Protein AF-A0AAD0EBR6-F1 (afdb_monomer)

Solvent-accessible surface area (backbone atoms only — not comparable to full-atom values): 11852 Å² total; per-residue (Å²): 92,69,69,54,49,51,49,46,52,53,48,54,48,46,62,70,66,47,55,40,95,78,69,72,45,86,71,55,72,69,57,45,57,53,21,66,68,45,72,71,42,36,51,53,44,44,54,76,68,37,47,89,46,43,70,93,58,66,64,66,58,54,53,48,52,50,51,52,48,49,47,59,71,70,63,66,80,80,65,76,82,57,66,68,61,42,52,54,51,46,51,52,46,45,51,51,45,22,38,75,70,74,46,79,76,80,79,74,92,39,72,54,56,52,50,49,50,52,46,52,55,45,48,56,51,30,55,49,25,61,65,54,27,86,87,55,92,58,96,61,61,69,68,60,49,50,53,48,38,38,76,72,64,77,36,51,74,68,56,51,51,48,47,51,52,47,51,52,52,49,52,35,48,77,70,64,76,47,61,63,81,82,61,67,40,73,67,52,51,47,49,42,52,55,44,32,54,52,27,48,62,66,35,53,134

Foldseek 3Di:
DVVLLVLLLVLLLCLLPDDCVQQVFDDDPVLSCQLNVDDVSSLVSCCVGQVVLCVVPDCVLSVVLVVVVCCVPPVPPPDDDDPVSVVVSNVSSQSVNCSRRVDGDDPDPDPLVVLVVLLVVLVVLLVVLLQLQPPCPDDDDPLVSLVVCVVVVLDDPVLSVLVVVSVVLVVCVVVVVDDSVVRSDPVSSVSSVVNSVSSNVSSDD

pLDDT: mean 84.86, std 10.54, range [47.88, 97.06]

Mean predicted aligned error: 11.12 Å

Nearest PDB structures (foldseek):
  6ps7-assembly1_A  TM=1.685E-01  e=1.273E+00  Homo sapiens
  8pr0-assembly1_B  TM=2.039E-01  e=6.592E+00  Homo sapiens
  6r1j-assembly1_J-2  TM=1.476E-01  e=5.702E+00  Aeromonas hydrophila J-1
  6h2e-assembly1_Q-2  TM=1.489E-01  e=6.592E+00  Aeromonas hydrophila subsp. hydrophila AL09-71

Structure (mmCIF, N/CA/C/O backbone):
data_AF-A0AAD0EBR6-F1
#
_entry.id   AF-A0AAD0EBR6-F1
#
loop_
_atom_site.group_PDB
_atom_site.id
_atom_site.type_symbol
_atom_site.label_atom_id
_atom_site.label_alt_id
_atom_site.label_comp_id
_atom_site.label_asym_id
_atom_site.label_entity_id
_atom_site.label_seq_id
_atom_site.pdbx_PDB_ins_code
_atom_site.Cartn_x
_atom_site.Cartn_y
_atom_site.Cartn_z
_atom_site.occupancy
_atom_site.B_iso_or_equiv
_atom_site.auth_seq_id
_atom_site.auth_comp_id
_atom_site.auth_asym_id
_atom_site.auth_atom_id
_atom_site.pdbx_PDB_model_num
ATOM 1 N N . MET A 1 1 ? -4.902 4.526 -1.066 1.00 84.25 1 MET A N 1
ATOM 2 C CA . MET A 1 1 ? -4.033 5.590 -1.618 1.00 84.25 1 MET A CA 1
ATOM 3 C C . MET A 1 1 ? -2.582 5.410 -1.226 1.00 84.25 1 MET A C 1
ATOM 5 O O . MET A 1 1 ? -1.836 5.060 -2.119 1.00 84.25 1 MET A O 1
ATOM 9 N N . ILE A 1 2 ? -2.181 5.569 0.048 1.00 86.25 2 ILE A N 1
ATOM 10 C CA . ILE A 1 2 ? -0.758 5.424 0.447 1.00 86.25 2 ILE A CA 1
ATOM 11 C C . ILE A 1 2 ? -0.157 4.104 -0.019 1.00 86.25 2 ILE A C 1
ATOM 13 O O . ILE A 1 2 ? 0.893 4.112 -0.637 1.00 86.25 2 ILE A O 1
ATOM 17 N N . SER A 1 3 ? -0.822 2.979 0.250 1.00 87.94 3 SER A N 1
ATOM 18 C CA . SER A 1 3 ? -0.263 1.674 -0.110 1.00 87.94 3 SER A CA 1
ATOM 19 C C . SER A 1 3 ? -0.042 1.536 -1.616 1.00 87.94 3 SER A C 1
ATOM 21 O O . SER A 1 3 ? 0.998 1.043 -2.019 1.00 87.94 3 SER A O 1
ATOM 23 N N . ILE A 1 4 ? -0.977 2.036 -2.433 1.00 91.88 4 ILE A N 1
ATOM 24 C CA . ILE A 1 4 ? -0.858 2.025 -3.899 1.00 91.88 4 ILE A CA 1
ATOM 25 C C . ILE A 1 4 ? 0.316 2.907 -4.335 1.00 91.88 4 ILE A C 1
ATOM 27 O O . ILE A 1 4 ? 1.141 2.476 -5.129 1.00 91.88 4 ILE A O 1
ATOM 31 N N . ASP A 1 5 ? 0.420 4.112 -3.773 1.00 94.38 5 ASP A N 1
ATOM 32 C CA . ASP A 1 5 ? 1.491 5.058 -4.088 1.00 94.38 5 ASP A CA 1
ATOM 33 C C . ASP A 1 5 ? 2.879 4.504 -3.751 1.00 94.38 5 ASP A C 1
ATOM 35 O O . ASP A 1 5 ? 3.785 4.531 -4.578 1.00 94.38 5 ASP A O 1
ATOM 39 N N . ASN A 1 6 ? 3.015 3.912 -2.563 1.00 93.19 6 ASN A N 1
ATOM 40 C CA . ASN A 1 6 ? 4.244 3.252 -2.137 1.00 93.19 6 ASN A CA 1
ATOM 41 C C . ASN A 1 6 ? 4.585 2.068 -3.050 1.00 93.19 6 ASN A C 1
ATOM 43 O O . ASN A 1 6 ? 5.753 1.857 -3.366 1.00 93.19 6 ASN A O 1
ATOM 47 N N . SER A 1 7 ? 3.584 1.291 -3.481 1.00 93.62 7 SER A N 1
ATOM 48 C CA . SER A 1 7 ? 3.793 0.204 -4.439 1.00 93.62 7 SER A CA 1
ATOM 49 C C . SER A 1 7 ? 4.283 0.724 -5.788 1.00 93.62 7 SER A C 1
ATOM 51 O O . SER A 1 7 ? 5.196 0.127 -6.350 1.00 93.62 7 SER A O 1
ATOM 53 N N . VAL A 1 8 ? 3.728 1.832 -6.289 1.00 96.00 8 VAL A N 1
ATOM 54 C CA . VAL A 1 8 ? 4.164 2.484 -7.535 1.00 96.00 8 VAL A CA 1
ATOM 55 C C . VAL A 1 8 ? 5.608 2.972 -7.425 1.00 96.00 8 VAL A C 1
ATOM 57 O O . VAL A 1 8 ? 6.427 2.648 -8.285 1.00 96.00 8 VAL A O 1
ATOM 60 N N . GLU A 1 9 ? 5.950 3.677 -6.345 1.00 96.50 9 GLU A N 1
ATOM 61 C CA . GLU A 1 9 ? 7.316 4.149 -6.097 1.00 96.50 9 GLU A CA 1
ATOM 62 C C . GLU A 1 9 ? 8.308 2.979 -6.024 1.00 96.50 9 GLU A C 1
ATOM 64 O O . GLU A 1 9 ? 9.302 2.951 -6.753 1.00 96.50 9 GLU A O 1
ATOM 69 N N . LEU A 1 10 ? 8.006 1.963 -5.211 1.00 96.19 10 LEU A N 1
ATOM 70 C CA . LEU A 1 10 ? 8.874 0.800 -5.028 1.00 96.19 10 LEU A CA 1
ATOM 71 C C . LEU A 1 10 ? 9.064 0.007 -6.325 1.00 96.19 10 LEU A C 1
ATOM 73 O O . LEU A 1 10 ? 10.160 -0.475 -6.608 1.00 96.19 10 LEU A O 1
ATOM 77 N N . MET A 1 11 ? 8.013 -0.128 -7.125 1.00 95.56 11 MET A N 1
ATOM 78 C CA . MET A 1 11 ? 8.054 -0.788 -8.425 1.00 95.56 11 MET A CA 1
ATOM 79 C C . MET A 1 11 ? 8.987 -0.070 -9.399 1.00 95.56 11 MET A C 1
ATOM 81 O O . MET A 1 11 ? 9.853 -0.714 -9.996 1.00 95.56 11 MET A O 1
ATOM 85 N N . MET A 1 12 ? 8.849 1.251 -9.533 1.00 96.56 12 MET A N 1
ATOM 86 C CA . MET A 1 12 ? 9.711 2.045 -10.410 1.00 96.56 12 MET A CA 1
ATOM 87 C C . MET A 1 12 ? 11.167 1.987 -9.938 1.00 96.56 12 MET A C 1
ATOM 89 O O . MET A 1 12 ? 12.073 1.735 -10.733 1.00 96.56 12 MET A O 1
ATOM 93 N N . GLN A 1 13 ? 11.396 2.112 -8.626 1.00 96.50 13 GLN A N 1
ATOM 94 C CA . GLN A 1 13 ? 12.727 1.959 -8.037 1.00 96.50 13 GLN A CA 1
ATOM 95 C C . GLN A 1 13 ? 13.306 0.571 -8.311 1.00 96.50 13 GLN A C 1
ATOM 97 O O . GLN A 1 13 ? 14.488 0.450 -8.630 1.00 96.50 13 GLN A O 1
ATOM 102 N N . THR A 1 14 ? 12.497 -0.480 -8.183 1.00 95.50 14 THR A N 1
ATOM 103 C CA . THR A 1 14 ? 12.928 -1.860 -8.429 1.00 95.50 14 THR A CA 1
ATOM 104 C C . THR A 1 14 ? 13.344 -2.025 -9.882 1.00 95.50 14 THR A C 1
ATOM 106 O O . THR A 1 14 ? 14.443 -2.512 -10.141 1.00 95.50 14 THR A O 1
ATOM 109 N N . TYR A 1 15 ? 12.524 -1.561 -10.828 1.00 95.62 15 TYR A N 1
ATOM 110 C CA . TYR A 1 15 ? 12.825 -1.650 -12.254 1.00 95.62 15 TYR A CA 1
ATOM 111 C C . TYR A 1 15 ? 14.166 -0.989 -12.607 1.00 95.62 15 TYR A C 1
ATOM 113 O O . TYR A 1 15 ? 15.012 -1.622 -13.240 1.00 95.62 15 TYR A O 1
ATOM 121 N N . LEU A 1 16 ? 14.413 0.238 -12.134 1.00 95.25 16 LEU A N 1
ATOM 122 C CA . LEU A 1 16 ? 15.679 0.940 -12.385 1.00 95.25 16 LEU A CA 1
ATOM 123 C C . LEU A 1 16 ? 16.882 0.265 -11.714 1.00 95.25 16 LEU A C 1
ATOM 125 O O . LEU A 1 16 ? 18.008 0.390 -12.192 1.00 95.25 16 LEU A O 1
ATOM 129 N N . GLN A 1 17 ? 16.674 -0.447 -10.605 1.00 93.44 17 GLN A N 1
ATOM 130 C CA . GLN A 1 17 ? 17.748 -1.113 -9.865 1.00 93.44 17 GLN A CA 1
ATOM 131 C C . GLN A 1 17 ? 18.094 -2.506 -10.391 1.00 93.44 17 GLN A C 1
ATOM 133 O O . GLN A 1 17 ? 19.200 -2.988 -10.113 1.00 93.44 17 GLN A O 1
ATOM 138 N N . LEU A 1 18 ? 17.200 -3.142 -11.152 1.00 92.81 18 LEU A N 1
ATOM 139 C CA . LEU A 1 18 ? 17.424 -4.482 -11.678 1.00 92.81 18 LEU A CA 1
ATOM 140 C C . LEU A 1 18 ? 18.692 -4.543 -12.555 1.00 92.81 18 LEU A C 1
ATOM 142 O O . LEU A 1 18 ? 19.007 -3.606 -13.292 1.00 92.81 18 LEU A O 1
ATOM 146 N N . PRO A 1 19 ? 19.451 -5.655 -12.505 1.00 90.25 19 PRO A N 1
ATOM 147 C CA . PRO A 1 19 ? 20.640 -5.816 -13.333 1.00 90.25 19 PRO A CA 1
ATOM 148 C C . PRO A 1 19 ? 20.323 -5.735 -14.833 1.00 90.25 19 PRO A C 1
ATOM 150 O O . PRO A 1 19 ? 19.315 -6.282 -15.273 1.00 90.25 19 PRO A O 1
ATOM 153 N N . LYS A 1 20 ? 21.259 -5.209 -15.641 1.00 90.25 20 LYS A N 1
ATOM 154 C CA . LYS A 1 20 ? 21.147 -5.125 -17.115 1.00 90.25 20 LYS A CA 1
ATOM 155 C C . LYS A 1 20 ? 20.713 -6.435 -17.782 1.00 90.25 20 LYS A C 1
ATOM 157 O O . LYS A 1 20 ? 19.991 -6.417 -18.766 1.00 90.25 20 LYS A O 1
ATOM 162 N N . ARG A 1 21 ? 21.138 -7.586 -17.251 1.00 90.12 21 ARG A N 1
ATOM 163 C CA . ARG A 1 21 ? 20.739 -8.910 -17.767 1.00 90.12 21 ARG A CA 1
ATOM 164 C C . ARG A 1 21 ? 19.232 -9.200 -17.663 1.00 90.12 21 ARG A C 1
ATOM 166 O O . ARG A 1 21 ? 18.775 -10.126 -18.314 1.00 90.12 21 ARG A O 1
ATOM 173 N N . VAL A 1 22 ? 18.502 -8.467 -16.820 1.00 87.62 22 VAL A N 1
ATOM 174 C CA . VAL A 1 22 ? 17.055 -8.614 -16.609 1.00 87.62 22 VAL A CA 1
ATOM 175 C C . VAL A 1 22 ? 16.286 -7.576 -17.422 1.00 87.62 22 VAL A C 1
ATOM 177 O O . VAL A 1 22 ? 15.361 -7.934 -18.137 1.00 87.62 22 VAL A O 1
ATOM 180 N N . THR A 1 23 ? 16.670 -6.300 -17.334 1.00 85.81 23 THR A N 1
ATOM 181 C CA . THR A 1 23 ? 15.916 -5.191 -17.950 1.00 85.81 23 THR A CA 1
ATOM 182 C C . THR A 1 23 ? 16.452 -4.750 -19.307 1.00 85.81 23 THR A C 1
ATOM 184 O O . THR A 1 23 ? 15.791 -3.992 -20.000 1.00 85.81 23 THR A O 1
ATOM 187 N N . GLY A 1 24 ? 17.662 -5.164 -19.689 1.00 83.56 24 GLY A N 1
ATOM 188 C CA . GLY A 1 24 ? 18.373 -4.655 -20.868 1.00 83.56 24 GLY A CA 1
ATOM 189 C C . GLY A 1 24 ? 19.003 -3.270 -20.668 1.00 83.56 24 GLY A C 1
ATOM 190 O O . GLY A 1 24 ? 19.911 -2.890 -21.411 1.00 83.56 24 GLY A O 1
ATOM 191 N N . VAL A 1 25 ? 18.603 -2.548 -19.619 1.00 85.88 25 VAL A N 1
ATOM 192 C CA . VAL A 1 25 ? 19.009 -1.168 -19.350 1.00 85.88 25 VAL A CA 1
ATOM 193 C C . VAL A 1 25 ? 20.368 -1.115 -18.648 1.00 85.88 25 VAL A C 1
ATOM 195 O O . VAL A 1 25 ? 20.641 -1.850 -17.698 1.00 85.88 25 VAL A O 1
ATOM 198 N N . SER A 1 26 ? 21.238 -0.215 -19.106 1.00 88.31 26 SER A N 1
ATOM 199 C CA . SER A 1 26 ? 22.523 0.075 -18.469 1.00 88.31 26 SER A CA 1
ATOM 200 C C . SER A 1 26 ? 22.470 1.428 -17.766 1.00 88.31 26 SER A C 1
ATOM 202 O O . SER A 1 26 ? 22.614 2.451 -18.423 1.00 88.31 26 SER A O 1
ATOM 204 N N . ILE A 1 27 ? 22.303 1.423 -16.442 1.00 91.56 27 ILE A N 1
ATOM 205 C CA . ILE A 1 27 ? 22.310 2.636 -15.611 1.00 91.56 27 ILE A CA 1
ATOM 206 C C . ILE A 1 27 ? 23.515 2.583 -14.671 1.00 91.56 27 ILE A C 1
ATOM 208 O O . ILE A 1 27 ? 23.736 1.574 -13.981 1.00 91.56 27 ILE A O 1
ATOM 212 N N . SER A 1 28 ? 24.311 3.653 -14.619 1.00 92.00 28 SER A N 1
ATOM 213 C CA . SER A 1 28 ? 25.398 3.734 -13.644 1.00 92.00 28 SER A CA 1
ATOM 214 C C . SER A 1 28 ? 24.854 3.738 -12.210 1.00 92.00 28 SER A C 1
ATOM 216 O O . SER A 1 28 ? 23.660 3.907 -11.948 1.00 92.00 28 SER A O 1
ATOM 218 N N . ARG A 1 29 ? 25.729 3.499 -11.231 1.00 90.00 29 ARG A N 1
ATOM 219 C CA . ARG A 1 29 ? 25.333 3.581 -9.820 1.00 90.00 29 ARG A CA 1
ATOM 220 C C . ARG A 1 29 ? 24.880 5.000 -9.454 1.00 90.00 29 ARG A C 1
ATOM 222 O O . ARG A 1 29 ? 23.837 5.152 -8.833 1.00 90.00 29 ARG A O 1
ATOM 229 N N . THR A 1 30 ? 25.632 6.007 -9.890 1.00 93.31 30 THR A N 1
ATOM 230 C CA . THR A 1 30 ? 25.345 7.419 -9.612 1.00 93.31 30 THR A CA 1
ATOM 231 C C . THR A 1 30 ? 24.028 7.871 -10.239 1.00 93.31 30 THR A C 1
ATOM 233 O O . THR A 1 30 ? 23.239 8.540 -9.581 1.00 93.31 30 THR A O 1
ATOM 236 N N . GLU A 1 31 ? 23.753 7.482 -11.487 1.00 94.06 31 GLU A N 1
ATOM 237 C CA . GLU A 1 31 ? 22.471 7.786 -12.139 1.00 94.06 31 GLU A CA 1
ATOM 238 C C . GLU A 1 31 ? 21.298 7.139 -11.398 1.00 94.06 31 GLU A C 1
ATOM 240 O O . GLU A 1 31 ? 20.320 7.821 -11.112 1.00 94.06 31 GLU A O 1
ATOM 245 N N . ARG A 1 32 ? 21.419 5.869 -10.982 1.00 93.19 32 ARG A N 1
ATOM 246 C CA . ARG A 1 32 ? 20.390 5.210 -10.155 1.00 93.19 32 ARG A CA 1
ATOM 247 C C . ARG A 1 32 ? 20.118 5.953 -8.855 1.00 93.19 32 ARG A C 1
ATOM 249 O O . ARG A 1 32 ? 18.962 6.174 -8.516 1.00 93.19 32 ARG A O 1
ATOM 256 N N . GLU A 1 33 ? 21.165 6.335 -8.130 1.00 93.88 33 GLU A N 1
ATOM 257 C CA . GLU A 1 33 ? 21.026 7.087 -6.877 1.00 93.88 33 GLU A CA 1
ATOM 258 C C . GLU A 1 33 ? 20.371 8.462 -7.106 1.00 93.88 33 GLU A C 1
ATOM 260 O O . GLU A 1 33 ? 19.628 8.939 -6.249 1.00 93.88 33 GLU A O 1
ATOM 265 N N . ASN A 1 34 ? 20.600 9.087 -8.266 1.00 95.50 34 ASN A N 1
ATOM 266 C CA . ASN A 1 34 ? 19.951 10.343 -8.636 1.00 95.50 34 ASN A CA 1
ATOM 267 C C . ASN A 1 34 ? 18.466 10.155 -8.974 1.00 95.50 34 ASN A C 1
ATOM 269 O O . ASN A 1 34 ? 17.644 10.887 -8.423 1.00 95.50 34 ASN A O 1
ATOM 273 N N . TYR A 1 35 ? 18.111 9.175 -9.812 1.00 96.88 35 TYR A N 1
ATOM 274 C CA . TYR A 1 35 ? 16.709 8.907 -10.156 1.00 96.88 35 TYR A CA 1
ATOM 275 C C . TYR A 1 35 ? 15.897 8.487 -8.927 1.00 96.88 35 TYR A C 1
ATOM 277 O O . TYR A 1 35 ? 14.814 9.005 -8.691 1.00 96.88 35 TYR A O 1
ATOM 285 N N . CYS A 1 36 ? 16.442 7.622 -8.069 1.00 94.38 36 CYS A N 1
ATOM 286 C CA . CYS A 1 36 ? 15.733 7.135 -6.883 1.00 94.38 36 CYS A CA 1
ATOM 287 C C . CYS A 1 36 ? 15.681 8.140 -5.715 1.00 94.38 36 CYS A C 1
ATOM 289 O O . CYS A 1 36 ? 15.209 7.784 -4.637 1.00 94.38 36 CYS A O 1
ATOM 291 N N . ARG A 1 37 ? 16.172 9.379 -5.874 1.00 94.81 37 ARG A N 1
ATOM 292 C CA . ARG A 1 37 ? 16.235 10.362 -4.777 1.00 94.81 37 ARG A CA 1
ATOM 293 C C . ARG A 1 37 ? 14.863 10.893 -4.365 1.00 94.81 37 ARG A C 1
ATOM 295 O O . ARG A 1 37 ? 14.659 11.207 -3.196 1.00 94.81 37 ARG A O 1
ATOM 302 N N . ASN A 1 38 ? 13.971 11.099 -5.326 1.00 94.62 38 ASN A N 1
ATOM 303 C CA . ASN A 1 38 ? 12.637 11.651 -5.105 1.00 94.62 38 ASN A CA 1
ATOM 304 C C . ASN A 1 38 ? 11.699 11.226 -6.240 1.00 94.62 38 ASN A C 1
ATOM 306 O O . ASN A 1 38 ? 12.154 10.789 -7.294 1.00 94.62 38 ASN A O 1
ATOM 310 N N . PHE A 1 39 ? 10.394 11.373 -6.017 1.00 94.62 39 PHE A N 1
ATOM 311 C CA . PHE A 1 39 ? 9.378 10.888 -6.946 1.00 94.62 39 PHE A CA 1
ATOM 312 C C . PHE A 1 39 ? 9.449 11.528 -8.349 1.00 94.62 39 PHE A C 1
ATOM 314 O O . PHE A 1 39 ? 9.436 10.772 -9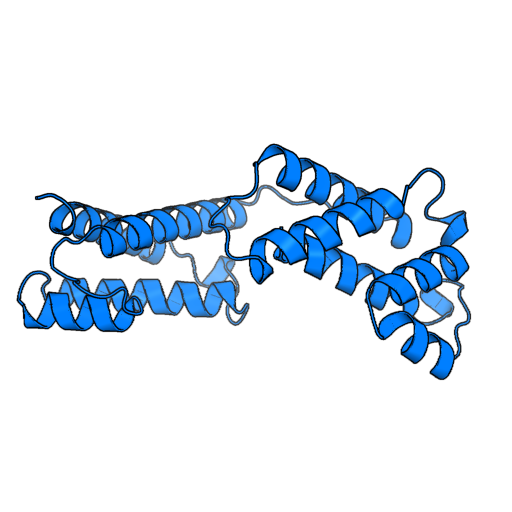.316 1.00 94.62 39 PHE A O 1
ATOM 321 N N . PRO A 1 40 ? 9.604 12.860 -8.513 1.00 95.94 40 PRO A N 1
ATOM 322 C CA . PRO A 1 40 ? 9.836 13.452 -9.835 1.00 95.94 40 PRO A CA 1
ATOM 323 C C . PRO A 1 40 ? 11.033 12.848 -10.581 1.00 95.94 40 PRO A C 1
ATOM 325 O O . PRO A 1 40 ? 10.880 12.363 -11.696 1.00 95.94 40 PRO A O 1
ATOM 328 N N . SER A 1 41 ? 12.202 12.775 -9.936 1.00 96.75 41 SER A N 1
ATOM 329 C CA . SER A 1 41 ? 13.401 12.179 -10.546 1.00 96.75 41 SER A CA 1
ATOM 330 C C . SER A 1 41 ? 13.223 10.692 -10.870 1.00 96.75 41 SER A C 1
ATOM 332 O O . SER A 1 41 ? 13.863 10.171 -11.781 1.00 96.75 41 SER A O 1
ATOM 334 N N . LEU A 1 42 ? 12.348 9.995 -10.146 1.00 97.06 42 LEU A N 1
ATOM 335 C CA . LEU A 1 42 ? 12.030 8.600 -10.410 1.00 97.06 42 LEU A CA 1
ATOM 336 C C . LEU A 1 42 ? 11.206 8.442 -11.695 1.00 97.06 42 LEU A C 1
ATOM 338 O O . LEU A 1 42 ? 11.470 7.518 -12.464 1.00 97.06 42 LEU A O 1
ATOM 342 N N . LEU A 1 43 ? 10.263 9.357 -11.950 1.00 96.44 43 LEU A N 1
ATOM 343 C CA . LEU A 1 43 ? 9.522 9.414 -13.213 1.00 96.44 43 LEU A CA 1
ATOM 344 C C . LEU A 1 43 ? 10.467 9.688 -14.385 1.00 96.44 43 LEU A C 1
ATOM 346 O O . LEU A 1 43 ? 10.415 8.947 -15.364 1.00 96.44 43 LEU A O 1
ATOM 350 N N . ASP A 1 44 ? 11.384 10.653 -14.242 1.00 95.81 44 ASP A N 1
ATOM 351 C CA . ASP A 1 44 ? 12.393 10.964 -15.268 1.00 95.81 44 ASP A CA 1
ATOM 352 C C . ASP A 1 44 ? 13.226 9.721 -15.622 1.00 95.81 44 ASP A C 1
ATOM 354 O O . ASP A 1 44 ? 13.479 9.424 -16.790 1.00 95.81 44 ASP A O 1
ATOM 358 N N . GLY A 1 45 ? 13.631 8.951 -14.605 1.00 95.62 45 GLY A N 1
ATOM 359 C CA . GLY A 1 45 ? 14.385 7.715 -14.800 1.00 95.62 45 GLY A CA 1
ATOM 360 C C . GLY A 1 45 ? 13.596 6.659 -15.571 1.00 95.62 45 GLY A C 1
ATOM 361 O O . GLY A 1 45 ? 14.149 6.002 -16.453 1.00 95.62 45 GLY A O 1
ATOM 362 N N . ILE A 1 46 ? 12.307 6.495 -15.267 1.00 95.94 46 ILE A N 1
ATOM 363 C CA . ILE A 1 46 ? 11.425 5.559 -15.976 1.00 95.94 46 ILE A CA 1
ATOM 364 C C . ILE A 1 46 ? 11.181 6.015 -17.413 1.00 95.94 46 ILE A C 1
ATOM 366 O O . ILE A 1 46 ? 11.283 5.198 -18.325 1.00 95.94 46 ILE A O 1
ATOM 370 N N . GLU A 1 47 ? 10.931 7.301 -17.642 1.00 93.75 47 GLU A N 1
ATOM 371 C CA . GLU A 1 47 ? 10.770 7.844 -18.990 1.00 93.75 47 GLU A CA 1
ATOM 372 C C . GLU A 1 47 ? 12.041 7.629 -19.821 1.00 93.75 47 GLU A C 1
ATOM 374 O O . GLU A 1 47 ? 11.980 7.110 -20.933 1.00 93.75 47 GLU A O 1
ATOM 379 N N . GLN A 1 48 ? 13.216 7.907 -19.255 1.00 94.56 48 GLN A N 1
ATOM 380 C CA . GLN A 1 48 ? 14.485 7.769 -19.967 1.00 94.56 48 GLN A CA 1
ATOM 381 C C . GLN A 1 48 ? 14.876 6.312 -20.257 1.00 94.56 48 GLN A C 1
ATOM 383 O O . GLN A 1 48 ? 15.492 6.028 -21.286 1.00 94.56 48 GLN A O 1
ATOM 388 N N . HIS A 1 49 ? 14.565 5.384 -19.352 1.00 94.50 49 HIS A N 1
ATOM 389 C CA . HIS A 1 49 ? 15.084 4.015 -19.405 1.00 94.50 49 HIS A CA 1
ATOM 390 C C . HIS A 1 49 ? 14.036 2.937 -19.695 1.00 94.50 49 HIS A C 1
ATOM 392 O O . HIS A 1 49 ? 14.394 1.772 -19.869 1.00 94.50 49 HIS A O 1
ATOM 398 N N . ALA A 1 50 ? 12.758 3.299 -19.742 1.00 92.62 50 ALA A N 1
ATOM 399 C CA . ALA A 1 50 ? 11.654 2.383 -19.997 1.00 92.62 50 ALA A CA 1
ATOM 400 C C . ALA A 1 50 ? 10.612 2.949 -20.977 1.00 92.62 50 ALA A C 1
ATOM 402 O O . ALA A 1 50 ? 9.530 2.374 -21.066 1.00 92.62 50 ALA A O 1
ATOM 403 N N . ALA A 1 51 ? 10.919 4.016 -21.736 1.00 89.25 51 ALA A N 1
ATOM 404 C CA . ALA A 1 51 ? 10.012 4.630 -22.721 1.00 89.25 51 ALA A CA 1
ATOM 405 C C . ALA A 1 51 ? 9.284 3.605 -23.611 1.00 89.25 51 ALA A C 1
ATOM 407 O O . ALA A 1 51 ? 8.078 3.688 -23.823 1.00 89.25 51 ALA A O 1
ATOM 408 N N . GLU A 1 52 ? 10.017 2.604 -24.097 1.00 87.94 52 GLU A N 1
ATOM 409 C CA . GLU A 1 52 ? 9.506 1.537 -24.966 1.00 87.94 52 GLU A CA 1
ATOM 410 C C . GLU A 1 52 ? 8.511 0.586 -24.283 1.00 87.94 52 GLU A C 1
ATOM 412 O O . GLU A 1 52 ? 7.711 -0.060 -24.957 1.00 87.94 52 GLU A O 1
ATOM 417 N N . LYS A 1 53 ? 8.533 0.509 -22.950 1.00 88.44 53 LYS A N 1
ATOM 418 C CA . LYS A 1 53 ? 7.619 -0.310 -22.145 1.00 88.44 53 LYS A CA 1
ATOM 419 C C . LYS A 1 53 ? 6.364 0.442 -21.731 1.00 88.44 53 LYS A C 1
ATOM 421 O O . LYS A 1 53 ? 5.318 -0.174 -21.579 1.00 88.44 53 LYS A O 1
ATOM 426 N N . ILE A 1 54 ? 6.461 1.756 -21.563 1.00 87.19 54 ILE A N 1
ATOM 427 C CA . ILE A 1 54 ? 5.367 2.611 -21.082 1.00 87.19 54 ILE A CA 1
ATOM 428 C C . ILE A 1 54 ? 4.613 3.305 -22.228 1.00 87.19 54 ILE A C 1
ATOM 430 O O . ILE A 1 54 ? 3.979 4.338 -22.027 1.00 87.19 54 ILE A O 1
ATOM 434 N N . VAL A 1 55 ? 4.673 2.765 -23.448 1.00 78.50 55 VAL A N 1
ATOM 435 C CA . VAL A 1 55 ? 3.997 3.356 -24.612 1.00 78.50 55 VAL A CA 1
ATOM 436 C C . VAL A 1 55 ? 2.490 3.446 -24.356 1.00 78.50 55 VAL A C 1
ATOM 438 O O . VAL A 1 55 ? 1.828 2.442 -24.104 1.00 78.50 55 VAL A O 1
ATOM 441 N N . GLY A 1 56 ? 1.944 4.662 -24.437 1.00 70.69 56 GLY A N 1
ATOM 442 C CA . GLY A 1 56 ? 0.530 4.933 -24.155 1.00 70.69 56 GLY A CA 1
ATOM 443 C C . GLY A 1 56 ? 0.186 5.048 -22.666 1.00 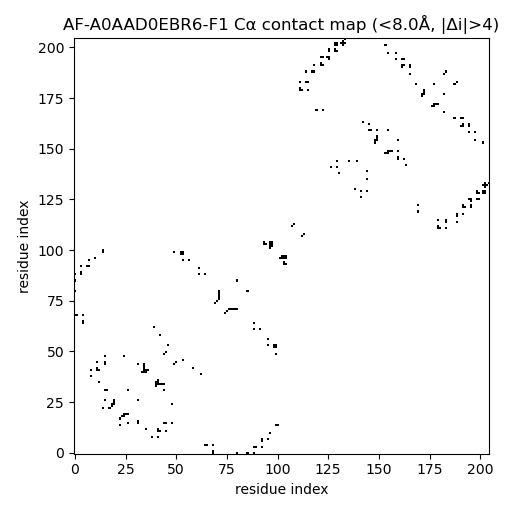70.69 56 GLY A C 1
ATOM 444 O O . GLY A 1 56 ? -0.984 5.231 -22.333 1.00 70.69 56 GLY A O 1
ATOM 445 N N . PHE A 1 57 ? 1.177 4.974 -21.775 1.00 78.88 57 PHE A N 1
ATOM 446 C CA . PHE A 1 57 ? 1.014 5.194 -20.346 1.00 78.88 57 PHE A CA 1
ATOM 447 C C . PHE A 1 57 ? 1.430 6.624 -19.982 1.00 78.88 57 PHE A C 1
ATOM 449 O O . PHE A 1 57 ? 2.570 7.029 -20.196 1.00 78.88 57 PHE A O 1
ATOM 456 N N . ASP A 1 58 ? 0.504 7.396 -19.419 1.00 80.88 58 ASP A N 1
ATOM 457 C CA . ASP A 1 58 ? 0.760 8.781 -19.022 1.00 80.88 58 ASP A CA 1
ATOM 458 C C . ASP A 1 58 ? 1.277 8.849 -17.575 1.00 80.88 58 ASP A C 1
ATOM 460 O O . ASP A 1 58 ? 0.515 8.708 -16.612 1.00 80.88 58 ASP A O 1
ATOM 464 N N . LEU A 1 59 ? 2.585 9.084 -17.421 1.00 88.12 59 LEU A N 1
ATOM 465 C CA . LEU A 1 59 ? 3.229 9.275 -16.117 1.00 88.12 59 LEU A CA 1
ATOM 466 C C . LEU A 1 59 ? 2.724 10.529 -15.379 1.00 88.12 59 LEU A C 1
ATOM 468 O O . LEU A 1 59 ? 2.798 10.584 -14.149 1.00 88.12 59 LEU A O 1
ATOM 472 N N . GLY A 1 60 ? 2.133 11.498 -16.082 1.00 86.88 60 GLY A N 1
ATOM 473 C CA . GLY A 1 60 ? 1.489 12.664 -15.480 1.00 86.88 60 GLY A CA 1
ATOM 474 C C . GLY A 1 60 ? 0.294 12.292 -14.599 1.00 86.88 60 GLY A C 1
ATOM 475 O O . GLY A 1 60 ? 0.076 12.914 -13.556 1.00 86.88 60 GLY A O 1
ATOM 476 N N . HIS A 1 61 ? -0.442 11.226 -14.935 1.00 89.94 61 HIS A N 1
ATOM 477 C CA . HIS A 1 61 ? -1.505 10.716 -14.062 1.00 89.94 61 HIS A CA 1
ATOM 478 C C . HIS A 1 61 ? -0.948 10.145 -12.754 1.00 89.94 61 HIS A C 1
ATOM 480 O O . HIS A 1 61 ? -1.517 10.383 -11.688 1.00 89.94 61 HIS A O 1
ATOM 486 N N . ILE A 1 62 ? 0.180 9.433 -12.815 1.00 92.69 62 ILE A N 1
ATOM 487 C CA . ILE A 1 62 ? 0.867 8.911 -11.628 1.00 92.69 62 ILE A CA 1
ATOM 488 C C . ILE A 1 62 ? 1.344 10.061 -10.736 1.00 92.69 62 ILE A C 1
ATOM 490 O O . ILE A 1 62 ? 1.089 10.059 -9.531 1.00 92.69 62 ILE A O 1
ATOM 494 N N . GLU A 1 63 ? 1.953 11.090 -11.325 1.00 93.69 63 GLU A N 1
ATOM 495 C CA . GLU A 1 63 ? 2.373 12.288 -10.596 1.00 93.69 63 GLU A CA 1
ATOM 496 C C . GLU A 1 63 ? 1.187 13.010 -9.932 1.00 93.69 63 GLU A C 1
ATOM 498 O O . GLU A 1 63 ? 1.275 13.451 -8.781 1.00 93.69 63 GLU A O 1
ATOM 503 N N . TRP A 1 64 ? 0.049 13.109 -10.624 1.00 92.38 64 TRP A N 1
ATOM 504 C CA . TRP A 1 64 ? -1.166 13.698 -10.065 1.00 92.38 64 TRP A CA 1
ATOM 505 C C . TRP A 1 64 ? -1.674 12.919 -8.846 1.00 92.38 64 TRP A C 1
ATOM 507 O O . TRP A 1 64 ? -1.974 13.526 -7.814 1.00 92.38 64 TRP A O 1
ATOM 517 N N . PHE A 1 65 ? -1.723 11.585 -8.918 1.00 92.19 65 PHE A N 1
ATOM 518 C CA . PHE A 1 65 ? -2.140 10.747 -7.790 1.00 92.19 65 PHE A CA 1
ATOM 519 C C . PHE A 1 65 ? -1.167 10.813 -6.608 1.00 92.19 65 PHE A C 1
ATOM 521 O O . PHE A 1 65 ? -1.617 10.847 -5.458 1.00 92.19 65 PHE A O 1
ATOM 528 N N . HIS A 1 66 ? 0.136 10.913 -6.872 1.00 93.19 66 HIS A N 1
ATOM 529 C CA . HIS A 1 66 ? 1.149 11.135 -5.842 1.00 93.19 66 HIS A CA 1
ATOM 530 C C . HIS A 1 66 ? 0.940 12.478 -5.121 1.00 93.19 66 HIS A C 1
ATOM 532 O O . HIS A 1 66 ? 0.918 12.545 -3.888 1.00 93.19 66 HIS A O 1
ATOM 538 N N . ARG A 1 67 ? 0.683 13.559 -5.873 1.00 91.31 67 ARG A N 1
ATOM 539 C CA . ARG A 1 67 ? 0.353 14.880 -5.306 1.00 91.31 67 ARG A CA 1
ATOM 540 C C . ARG A 1 67 ? -0.948 14.861 -4.507 1.00 91.31 67 ARG A C 1
ATOM 542 O O . ARG A 1 67 ? -0.973 15.370 -3.387 1.00 91.31 67 ARG A O 1
ATOM 549 N N . LEU A 1 68 ? -1.997 14.234 -5.039 1.00 89.06 68 LEU A N 1
ATOM 550 C CA . LEU A 1 68 ? -3.275 14.067 -4.344 1.00 89.06 68 LEU A CA 1
ATOM 551 C C . LEU A 1 68 ? -3.088 13.319 -3.020 1.00 89.06 68 LEU A C 1
ATOM 553 O O . LEU A 1 68 ? -3.636 13.729 -1.997 1.00 89.06 68 LEU A O 1
ATOM 557 N N . ARG A 1 69 ? -2.298 12.236 -3.014 1.00 87.75 69 ARG A N 1
ATOM 558 C CA . ARG A 1 69 ? -1.932 11.534 -1.781 1.00 87.75 69 ARG A CA 1
ATOM 559 C C . ARG A 1 69 ? -1.274 12.508 -0.812 1.00 87.75 69 ARG A C 1
ATOM 561 O O . ARG A 1 69 ? -1.728 12.602 0.320 1.00 87.75 69 ARG A O 1
ATOM 568 N N . ASN A 1 70 ? -0.249 13.248 -1.227 1.00 86.38 70 ASN A N 1
ATOM 569 C CA . ASN A 1 70 ? 0.461 14.163 -0.330 1.00 86.38 70 ASN A CA 1
ATOM 570 C C . ASN A 1 70 ? -0.476 15.198 0.308 1.00 86.38 70 ASN A C 1
ATOM 572 O O . ASN A 1 70 ? -0.427 15.378 1.521 1.00 86.38 70 ASN A O 1
ATOM 576 N N . GLN A 1 71 ? -1.396 15.779 -0.460 1.00 84.75 71 GLN A N 1
ATOM 577 C CA . GLN A 1 71 ? -2.402 16.712 0.063 1.00 84.75 71 GLN A CA 1
ATOM 578 C C . GLN A 1 71 ? -3.310 16.067 1.118 1.00 84.75 71 GLN A C 1
ATOM 580 O O . GLN A 1 71 ? -3.499 16.617 2.200 1.00 84.75 71 GLN A O 1
ATOM 585 N N . LEU A 1 72 ? -3.828 14.862 0.854 1.00 81.56 72 LEU A N 1
ATOM 586 C CA . LEU A 1 72 ? -4.731 14.161 1.779 1.00 81.56 72 LEU A CA 1
ATOM 587 C C . LEU A 1 72 ? -4.102 13.877 3.153 1.00 81.56 72 LEU A C 1
ATOM 589 O O . LEU A 1 72 ? -4.829 13.795 4.143 1.00 81.56 72 LEU A O 1
ATOM 593 N N . TYR A 1 73 ? -2.777 13.725 3.225 1.00 70.12 73 TYR A N 1
ATOM 594 C CA . TYR A 1 73 ? -2.072 13.407 4.472 1.00 70.12 73 TYR A CA 1
ATOM 595 C C . TYR A 1 73 ? -1.356 14.599 5.111 1.00 70.12 73 TYR A C 1
ATOM 597 O O . TYR A 1 73 ? -1.208 14.606 6.333 1.00 70.12 73 TYR A O 1
ATOM 605 N N . HIS A 1 74 ? -0.936 15.599 4.333 1.00 72.44 74 HIS A N 1
ATOM 606 C CA . HIS A 1 74 ? -0.223 16.768 4.851 1.00 72.44 74 HIS A CA 1
ATOM 607 C C . HIS A 1 74 ? -1.131 17.969 5.120 1.00 72.44 74 HIS A C 1
ATOM 609 O O . HIS A 1 74 ? -0.873 18.694 6.078 1.00 72.44 74 HIS A O 1
ATOM 615 N N . ASP A 1 75 ? -2.225 18.140 4.373 1.00 62.25 75 ASP A N 1
ATOM 616 C CA . ASP A 1 75 ? -3.082 19.323 4.526 1.00 62.25 75 ASP A CA 1
ATOM 617 C C . ASP A 1 75 ? -4.155 19.154 5.613 1.00 62.25 75 ASP A C 1
ATOM 619 O O . ASP A 1 75 ? -4.859 20.101 5.938 1.00 62.25 75 ASP A O 1
ATOM 623 N N . GLY A 1 76 ? -4.292 17.969 6.223 1.00 52.91 76 GLY A N 1
ATOM 624 C CA . GLY A 1 76 ? -5.045 17.786 7.474 1.00 52.91 76 GLY A CA 1
ATOM 625 C C . GLY A 1 76 ? -6.552 18.094 7.428 1.00 52.91 76 GLY A C 1
ATOM 626 O O . GLY A 1 76 ? -7.210 18.023 8.464 1.00 52.91 76 GLY A O 1
ATOM 627 N N . ASN A 1 77 ? -7.130 18.372 6.255 1.00 53.03 77 ASN A N 1
ATOM 628 C CA . ASN A 1 77 ? -8.519 18.829 6.093 1.00 53.03 77 ASN A CA 1
ATOM 629 C C . ASN A 1 77 ? -9.595 17.785 6.460 1.00 53.03 77 ASN A C 1
ATOM 631 O O . ASN A 1 77 ? -10.786 18.049 6.315 1.00 53.03 77 ASN A O 1
ATOM 635 N N . GLY A 1 78 ? -9.211 16.579 6.892 1.00 54.00 78 GLY A N 1
ATOM 636 C CA . GLY A 1 78 ? -10.152 15.514 7.256 1.00 54.00 78 GLY A CA 1
ATOM 637 C C . GLY A 1 78 ? -10.941 14.933 6.077 1.00 54.00 78 GLY A C 1
ATOM 638 O O . GLY A 1 78 ? -11.894 14.187 6.296 1.00 54.00 78 GLY A O 1
ATOM 639 N N . LEU A 1 79 ? -10.554 15.248 4.836 1.00 61.00 79 LEU A N 1
ATOM 640 C CA . LEU A 1 79 ? -11.177 14.703 3.633 1.00 61.00 79 LEU A CA 1
ATOM 641 C C . LEU A 1 79 ? -10.781 13.233 3.460 1.00 61.00 79 LEU A C 1
ATOM 643 O O . LEU A 1 79 ? -9.606 12.889 3.335 1.00 61.00 79 LEU A O 1
ATOM 647 N N . THR A 1 80 ? -11.775 12.350 3.448 1.00 66.94 80 THR A N 1
ATOM 648 C CA . THR A 1 80 ? -11.597 10.947 3.065 1.00 66.94 80 THR A CA 1
ATOM 649 C C . THR A 1 80 ? -11.427 10.844 1.554 1.00 66.94 80 THR A C 1
ATOM 651 O O . THR A 1 80 ? -12.127 11.528 0.809 1.00 66.94 80 THR A O 1
ATOM 654 N N . VAL A 1 81 ? -10.541 9.964 1.084 1.00 78.00 81 VAL A N 1
ATOM 655 C CA . VAL A 1 81 ? -10.405 9.721 -0.357 1.00 78.00 81 VAL A CA 1
ATOM 656 C C . VAL A 1 81 ? -11.662 9.058 -0.923 1.00 78.00 81 VAL A C 1
ATOM 658 O O . VAL A 1 81 ? -12.197 8.110 -0.349 1.00 78.00 81 VAL A O 1
ATOM 661 N N . GLU A 1 82 ? -12.114 9.538 -2.078 1.00 80.94 82 GLU A N 1
ATOM 662 C CA . GLU A 1 82 ? -13.183 8.897 -2.839 1.00 80.94 82 GLU A CA 1
ATOM 663 C C . GLU A 1 82 ? -12.739 7.523 -3.347 1.00 80.94 82 GLU A C 1
ATOM 665 O O . GLU A 1 82 ? -11.671 7.381 -3.947 1.00 80.94 82 GLU A O 1
ATOM 670 N N . ARG A 1 83 ? -13.595 6.515 -3.170 1.00 81.06 83 ARG A N 1
ATOM 671 C CA . ARG A 1 83 ? -13.347 5.141 -3.627 1.00 81.06 83 ARG A CA 1
ATOM 672 C C . ARG A 1 83 ? -12.932 5.073 -5.101 1.00 81.06 83 ARG A C 1
ATOM 674 O O . ARG A 1 83 ? -11.942 4.420 -5.406 1.00 81.06 83 ARG A O 1
ATOM 681 N N . ALA A 1 84 ? -13.621 5.804 -5.978 1.00 76.88 84 ALA A N 1
ATOM 682 C CA . ALA A 1 84 ? -13.322 5.821 -7.409 1.00 76.88 84 ALA A CA 1
ATOM 683 C C . ALA A 1 84 ? -11.872 6.248 -7.706 1.00 76.88 84 ALA A C 1
ATOM 685 O O . ALA A 1 84 ? -11.217 5.669 -8.564 1.00 76.88 84 ALA A O 1
ATOM 686 N N . LYS A 1 85 ? -11.321 7.208 -6.950 1.00 82.88 85 LYS A N 1
ATOM 687 C CA . LYS A 1 85 ? -9.920 7.639 -7.099 1.00 82.88 85 LYS A CA 1
ATOM 688 C C . LYS A 1 85 ? -8.944 6.537 -6.685 1.00 82.88 85 LYS A C 1
ATOM 690 O O . LYS A 1 85 ? -7.901 6.379 -7.308 1.00 82.88 85 LYS A O 1
ATOM 695 N N . VAL A 1 86 ? -9.289 5.764 -5.654 1.00 87.44 86 VAL A N 1
ATOM 696 C CA . VAL A 1 86 ? -8.492 4.605 -5.221 1.00 87.44 86 VAL A CA 1
ATOM 697 C C . VAL A 1 86 ? -8.492 3.517 -6.291 1.00 87.44 86 VAL A C 1
ATOM 699 O O . VAL A 1 86 ? -7.433 2.982 -6.595 1.00 87.44 86 VAL A O 1
ATOM 702 N N . GLU A 1 87 ? -9.657 3.213 -6.863 1.00 85.56 87 GLU A N 1
ATOM 703 C CA . GLU A 1 87 ? -9.815 2.197 -7.910 1.00 85.56 87 GLU A CA 1
ATOM 704 C C . GLU A 1 87 ? -9.060 2.585 -9.187 1.00 85.56 87 GLU A C 1
ATOM 706 O O . GLU A 1 87 ? -8.288 1.780 -9.700 1.00 85.56 87 GLU A O 1
ATOM 711 N N . VAL A 1 88 ? -9.185 3.838 -9.641 1.00 84.19 88 VAL A N 1
ATOM 712 C CA . VAL A 1 88 ? -8.429 4.340 -10.801 1.00 84.19 88 VAL A CA 1
ATOM 713 C C . VAL A 1 88 ? -6.924 4.268 -10.548 1.00 84.19 88 VAL A C 1
ATOM 715 O O . VAL A 1 88 ? -6.183 3.824 -11.422 1.00 84.19 88 VAL A O 1
ATOM 718 N N . TYR A 1 89 ? -6.450 4.658 -9.359 1.00 93.31 89 TYR A N 1
ATOM 719 C CA . TYR A 1 89 ? -5.016 4.592 -9.087 1.00 93.31 89 TYR A CA 1
ATOM 720 C C . TYR A 1 89 ? -4.501 3.150 -9.007 1.00 93.31 89 TYR A C 1
ATOM 722 O O . TYR A 1 89 ? -3.400 2.863 -9.470 1.00 93.31 89 TYR A O 1
ATOM 730 N N . ALA A 1 90 ? -5.298 2.233 -8.450 1.00 91.50 90 ALA A N 1
ATOM 731 C CA . ALA A 1 90 ? -4.963 0.814 -8.411 1.00 91.50 90 ALA A CA 1
ATOM 732 C C . ALA A 1 90 ? -4.843 0.223 -9.824 1.00 91.50 90 ALA A C 1
ATOM 734 O O . ALA A 1 90 ? -3.871 -0.477 -10.094 1.00 91.50 90 ALA A O 1
ATOM 735 N N . GLU A 1 91 ? -5.770 0.550 -10.729 1.00 89.44 91 GLU A N 1
ATOM 736 C CA . GLU A 1 91 ? -5.703 0.128 -12.135 1.00 89.44 91 GLU A CA 1
ATOM 737 C C . GLU A 1 91 ? -4.435 0.669 -12.810 1.00 89.44 91 GLU A C 1
ATOM 739 O O . GLU A 1 91 ? -3.692 -0.090 -13.427 1.00 89.44 91 GLU A O 1
ATOM 744 N N . LEU A 1 92 ? -4.122 1.960 -12.636 1.00 90.56 92 LEU A N 1
ATOM 745 C CA . LEU A 1 92 ? -2.889 2.543 -13.178 1.00 90.56 92 LEU A CA 1
ATOM 746 C C . LEU A 1 92 ? -1.636 1.839 -12.643 1.00 90.56 92 LEU A C 1
ATOM 748 O O . LEU A 1 92 ? -0.718 1.560 -13.411 1.00 90.56 92 LEU A O 1
ATOM 752 N N . ALA A 1 93 ? -1.602 1.513 -11.350 1.00 93.81 93 ALA A N 1
ATOM 753 C CA . ALA A 1 93 ? -0.494 0.779 -10.750 1.00 93.81 93 ALA A CA 1
ATOM 754 C C . ALA A 1 93 ? -0.354 -0.638 -11.336 1.00 93.81 93 ALA A C 1
ATOM 756 O O . ALA A 1 93 ? 0.760 -1.064 -11.636 1.00 93.81 93 ALA A O 1
ATOM 757 N N . GLN A 1 94 ? -1.461 -1.356 -11.549 1.00 92.06 94 GLN A N 1
ATOM 758 C CA . GLN A 1 94 ? -1.446 -2.684 -12.177 1.00 92.06 94 GLN A CA 1
ATOM 759 C C . GLN A 1 94 ? -0.936 -2.629 -13.620 1.00 92.06 94 GLN A C 1
ATOM 761 O O . GLN A 1 94 ? -0.084 -3.428 -14.003 1.00 92.06 94 GLN A O 1
ATOM 766 N N . ARG A 1 95 ? -1.395 -1.648 -14.403 1.00 90.50 95 ARG A N 1
ATOM 767 C CA . ARG A 1 95 ? -0.943 -1.437 -15.787 1.00 90.50 95 ARG A CA 1
ATOM 768 C C . ARG A 1 95 ? 0.531 -1.064 -15.861 1.00 90.50 95 ARG A C 1
ATOM 770 O O . ARG A 1 95 ? 1.236 -1.567 -16.729 1.00 90.50 95 ARG A O 1
ATOM 777 N N . LEU A 1 96 ? 1.012 -0.232 -14.937 1.00 93.31 96 LEU A N 1
ATOM 778 C CA . LEU A 1 96 ? 2.433 0.100 -14.840 1.00 93.31 96 LEU A CA 1
ATOM 779 C C . LEU A 1 96 ? 3.277 -1.141 -14.516 1.00 93.31 96 LEU A C 1
ATOM 781 O O . LEU A 1 96 ? 4.337 -1.332 -15.109 1.00 93.31 96 LEU A O 1
ATOM 785 N N . PHE A 1 97 ? 2.799 -2.003 -13.616 1.00 94.12 97 PHE A N 1
ATOM 786 C CA . PHE A 1 97 ? 3.466 -3.263 -13.283 1.00 94.12 97 PHE A CA 1
ATOM 787 C C . PHE A 1 97 ? 3.584 -4.180 -14.495 1.00 94.12 97 PHE A C 1
ATOM 789 O O . PHE A 1 97 ? 4.679 -4.643 -14.823 1.00 94.12 97 PHE A O 1
ATOM 796 N N . GLU A 1 98 ? 2.473 -4.386 -15.195 1.00 92.88 98 GLU A N 1
ATOM 797 C CA . GLU A 1 98 ? 2.435 -5.186 -16.413 1.00 92.88 98 GLU A CA 1
ATOM 798 C C . GLU A 1 98 ? 3.357 -4.606 -17.495 1.00 92.88 98 GLU A C 1
ATOM 800 O O . GLU A 1 98 ? 4.137 -5.344 -18.093 1.00 92.88 98 GLU A O 1
ATOM 805 N N . ALA A 1 99 ? 3.355 -3.285 -17.690 1.00 91.88 99 ALA A N 1
ATOM 806 C CA . ALA A 1 99 ? 4.225 -2.605 -18.647 1.00 91.88 99 ALA A CA 1
ATOM 807 C C . ALA A 1 99 ? 5.720 -2.811 -18.334 1.00 91.88 99 ALA A C 1
ATOM 809 O O . ALA A 1 99 ? 6.513 -3.197 -19.199 1.00 91.88 99 ALA A O 1
ATOM 810 N N . LEU A 1 100 ? 6.125 -2.590 -17.081 1.00 93.31 100 LEU A N 1
ATOM 811 C CA . LEU A 1 100 ? 7.529 -2.675 -16.681 1.00 93.31 100 LEU A CA 1
ATOM 812 C C . LEU A 1 100 ? 8.043 -4.121 -16.697 1.00 93.31 100 LEU A C 1
ATOM 814 O O . LEU A 1 100 ? 9.113 -4.395 -17.256 1.00 93.31 100 LEU A O 1
ATOM 818 N N . PHE A 1 101 ? 7.278 -5.059 -16.137 1.00 93.25 101 PHE A N 1
ATOM 819 C CA . PHE A 1 101 ? 7.737 -6.432 -15.900 1.00 93.25 101 PHE A CA 1
ATOM 820 C C . PHE A 1 101 ? 7.225 -7.460 -16.911 1.00 93.25 101 PHE A C 1
ATOM 822 O O . PHE A 1 101 ? 7.751 -8.569 -16.950 1.00 93.25 101 PHE A O 1
ATOM 829 N N . GLY A 1 102 ? 6.253 -7.109 -17.754 1.00 91.12 102 GLY A N 1
ATOM 830 C CA . GLY A 1 102 ? 5.671 -8.014 -18.749 1.00 91.12 102 GLY A CA 1
ATOM 831 C C . GLY A 1 102 ? 4.835 -9.144 -18.145 1.00 91.12 102 GLY A C 1
ATOM 832 O O . GLY A 1 102 ? 4.624 -10.159 -18.803 1.00 91.12 102 GLY A O 1
ATOM 833 N N . VAL A 1 103 ? 4.403 -9.001 -16.889 1.00 89.38 103 VAL A N 1
ATOM 834 C CA . VAL A 1 103 ? 3.601 -9.993 -16.168 1.00 89.38 103 VAL A CA 1
ATOM 835 C C . VAL A 1 103 ? 2.359 -9.303 -15.630 1.00 89.38 103 VAL A C 1
ATOM 837 O O . VAL A 1 103 ? 2.466 -8.306 -14.916 1.00 89.38 103 VAL A O 1
ATOM 840 N N . ALA A 1 104 ? 1.188 -9.840 -15.964 1.00 86.19 104 ALA A N 1
ATOM 841 C CA . ALA A 1 104 ? -0.065 -9.366 -15.402 1.00 86.19 104 ALA A CA 1
ATOM 842 C C . ALA A 1 104 ? -0.091 -9.640 -13.893 1.00 86.19 104 ALA A C 1
ATOM 844 O O . ALA A 1 104 ? 0.239 -10.738 -13.439 1.00 86.19 104 ALA A O 1
ATOM 845 N N . LEU A 1 105 ? -0.488 -8.636 -13.111 1.00 81.19 105 LEU A N 1
ATOM 846 C CA . LEU A 1 105 ? -0.695 -8.818 -11.684 1.00 81.19 105 LEU A CA 1
ATOM 847 C C . LEU A 1 105 ? -2.016 -9.564 -11.477 1.00 81.19 105 LEU A C 1
ATOM 849 O O . LEU A 1 105 ? -3.086 -8.961 -11.426 1.00 81.19 105 LEU A O 1
ATOM 853 N N . GLU A 1 106 ? -1.946 -10.883 -11.345 1.00 75.75 106 GLU A N 1
ATOM 854 C CA . GLU A 1 106 ? -3.074 -11.647 -10.833 1.00 75.75 106 GLU A CA 1
ATOM 855 C C . GLU A 1 106 ? -3.177 -11.366 -9.338 1.00 75.75 106 GLU A C 1
ATOM 857 O O . GLU A 1 106 ? -2.309 -11.747 -8.555 1.00 75.75 106 GLU A O 1
ATOM 862 N N . VAL A 1 107 ? -4.224 -10.650 -8.938 1.00 68.62 107 VAL A N 1
ATOM 863 C CA . VAL A 1 107 ? -4.581 -10.508 -7.530 1.00 68.62 107 VAL A CA 1
ATOM 864 C C . VAL A 1 107 ? -5.595 -11.613 -7.241 1.00 68.62 107 VAL A C 1
ATOM 866 O O . VAL A 1 107 ? -6.782 -11.427 -7.520 1.00 68.62 107 VAL A O 1
ATOM 869 N N . PRO A 1 108 ? -5.164 -12.797 -6.767 1.00 61.28 108 PRO A N 1
ATOM 870 C CA . PRO A 1 108 ? -6.087 -13.893 -6.557 1.00 61.28 108 PRO A CA 1
ATOM 871 C C . PRO A 1 108 ? -7.096 -13.505 -5.475 1.00 61.28 108 PRO A C 1
ATOM 873 O O . PRO A 1 108 ? -6.723 -13.067 -4.384 1.00 61.28 108 PRO A O 1
ATOM 876 N N . ASP A 1 109 ? -8.383 -13.705 -5.764 1.00 62.41 109 ASP A N 1
ATOM 877 C CA . ASP A 1 109 ? -9.463 -13.615 -4.778 1.00 62.41 109 ASP A CA 1
ATOM 878 C C . ASP A 1 109 ? -9.421 -14.839 -3.846 1.00 62.41 109 ASP A C 1
ATOM 880 O O . ASP A 1 109 ? -10.306 -15.701 -3.830 1.00 62.41 109 ASP A O 1
ATOM 884 N N . THR A 1 110 ? -8.316 -14.966 -3.110 1.00 69.69 110 THR A N 1
ATOM 885 C CA . THR A 1 110 ? -8.139 -16.032 -2.131 1.00 69.69 110 THR A CA 1
ATOM 886 C C . THR A 1 110 ? -9.051 -15.784 -0.938 1.00 69.69 110 THR A C 1
ATOM 888 O O . THR A 1 110 ? -9.285 -14.643 -0.523 1.00 69.69 110 THR A O 1
ATOM 891 N N . ASP A 1 111 ? -9.506 -16.867 -0.312 1.00 70.56 111 ASP A N 1
ATOM 892 C CA . ASP A 1 111 ? -10.216 -16.790 0.967 1.00 70.56 111 ASP A CA 1
ATOM 893 C C . ASP A 1 111 ? -9.399 -16.023 2.021 1.00 70.56 111 ASP A C 1
ATOM 895 O O . ASP A 1 111 ? -9.969 -15.326 2.858 1.00 70.56 111 ASP A O 1
ATOM 899 N N . ASN A 1 112 ? -8.065 -16.089 1.957 1.00 70.00 112 ASN A N 1
ATOM 900 C CA . ASN A 1 112 ? -7.169 -15.342 2.840 1.00 70.00 112 ASN A CA 1
ATOM 901 C C . ASN A 1 112 ? -7.277 -13.831 2.622 1.00 70.00 112 ASN A C 1
ATOM 903 O O . ASN A 1 112 ? -7.352 -13.079 3.594 1.00 70.00 112 ASN A O 1
ATOM 907 N N . MET A 1 113 ? -7.337 -13.377 1.368 1.00 70.12 113 MET A N 1
ATOM 908 C CA . MET A 1 113 ? -7.480 -11.956 1.055 1.00 70.12 113 MET A CA 1
ATOM 909 C C . MET A 1 113 ? -8.860 -11.428 1.463 1.00 70.12 113 MET A C 1
ATOM 911 O O . MET A 1 113 ? -8.963 -10.329 2.013 1.00 70.12 113 MET A O 1
ATOM 915 N N . ARG A 1 114 ? -9.909 -12.248 1.312 1.00 76.56 114 ARG A N 1
ATOM 916 C CA . ARG A 1 114 ? -11.252 -11.951 1.838 1.00 76.56 114 ARG A CA 1
ATOM 917 C C . ARG A 1 114 ? -11.277 -11.866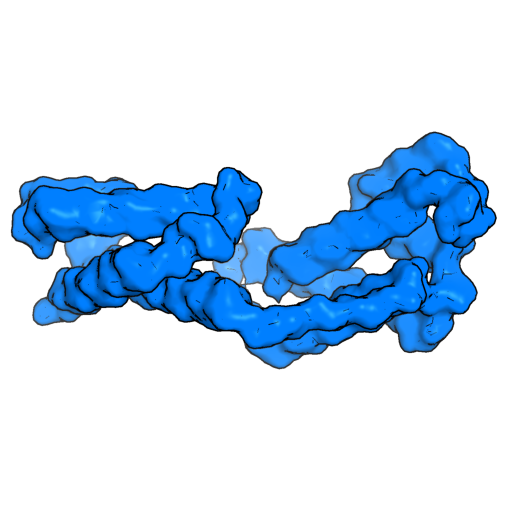 3.361 1.00 76.56 114 ARG A C 1
ATOM 919 O O . ARG A 1 114 ? -11.794 -10.889 3.895 1.00 76.56 114 ARG A O 1
ATOM 926 N N . ARG A 1 115 ? -10.667 -12.825 4.064 1.00 79.00 115 ARG A N 1
ATOM 927 C CA . ARG A 1 115 ? -10.536 -12.820 5.534 1.00 79.00 115 ARG A CA 1
ATOM 928 C C . ARG A 1 115 ? -9.740 -11.625 6.041 1.00 79.00 115 ARG A C 1
ATOM 930 O O . ARG A 1 115 ? -10.106 -11.029 7.050 1.00 79.00 115 ARG A O 1
ATOM 937 N N . TYR A 1 116 ? -8.674 -11.254 5.338 1.00 80.81 116 TYR A N 1
ATOM 938 C CA . TYR A 1 116 ? -7.908 -10.049 5.636 1.00 80.81 116 TYR A CA 1
ATOM 939 C C . TYR A 1 116 ? -8.771 -8.796 5.482 1.00 80.81 116 TYR A C 1
ATOM 941 O O . TYR A 1 116 ? -8.829 -7.977 6.399 1.00 80.81 116 TYR A O 1
ATOM 949 N N . GLY A 1 117 ? -9.501 -8.677 4.370 1.00 79.50 117 GLY A N 1
ATOM 950 C CA . GLY A 1 117 ? -10.451 -7.587 4.151 1.00 79.50 117 GLY A CA 1
ATOM 951 C C . GLY A 1 117 ? -11.520 -7.505 5.244 1.00 79.50 117 GLY A C 1
ATOM 952 O O . GLY A 1 117 ? -11.733 -6.435 5.811 1.00 79.50 117 GLY A O 1
ATOM 953 N N . GLU A 1 118 ? -12.136 -8.637 5.594 1.00 85.00 118 GLU A N 1
ATOM 954 C CA . GLU A 1 118 ? -13.134 -8.738 6.668 1.00 85.00 118 GLU A CA 1
ATOM 955 C C . GLU A 1 118 ? -12.558 -8.297 8.019 1.00 85.00 118 GLU A C 1
ATOM 957 O O . GLU A 1 118 ? -13.190 -7.528 8.748 1.00 85.00 118 GLU A O 1
ATOM 962 N N . PHE A 1 119 ? -11.343 -8.738 8.349 1.00 87.50 119 PHE A N 1
ATOM 963 C CA . PHE A 1 119 ? -10.676 -8.374 9.593 1.00 87.50 119 PHE A CA 1
ATOM 964 C C . PHE A 1 119 ? -10.379 -6.870 9.668 1.00 87.50 119 PHE A C 1
ATOM 966 O O . PHE A 1 119 ? -10.675 -6.236 10.683 1.00 87.50 119 PHE A O 1
ATOM 973 N N . ILE A 1 120 ? -9.839 -6.276 8.598 1.00 85.31 120 ILE A N 1
ATOM 974 C CA . ILE A 1 120 ? -9.522 -4.841 8.555 1.00 85.31 120 ILE A CA 1
ATOM 975 C C . ILE A 1 120 ? -10.792 -3.984 8.614 1.00 85.31 120 ILE A C 1
ATOM 977 O O . ILE A 1 120 ? -10.818 -2.995 9.348 1.00 85.31 120 ILE A O 1
ATOM 981 N N . ASP A 1 121 ? -11.859 -4.367 7.909 1.00 83.88 121 ASP A N 1
ATOM 982 C CA . ASP A 1 121 ? -13.153 -3.676 7.985 1.00 83.88 121 ASP A CA 1
ATOM 983 C C . ASP A 1 121 ? -13.763 -3.765 9.394 1.00 83.88 121 ASP A C 1
ATOM 985 O O . ASP A 1 121 ? -14.217 -2.764 9.957 1.00 83.88 121 ASP A O 1
ATOM 989 N N . THR A 1 122 ? -13.699 -4.945 10.016 1.00 88.56 122 THR A N 1
ATOM 990 C CA . THR A 1 122 ? -14.144 -5.158 11.403 1.00 88.56 122 THR A CA 1
ATOM 991 C C . THR A 1 122 ? -13.357 -4.278 12.375 1.00 88.56 122 THR A C 1
ATOM 993 O O . THR A 1 122 ? -13.950 -3.594 13.211 1.00 88.56 122 THR A O 1
ATOM 996 N N . TRP A 1 123 ? -12.030 -4.216 12.234 1.00 89.00 123 TRP A N 1
ATOM 997 C CA . TRP A 1 123 ? -11.180 -3.350 13.052 1.00 89.00 123 TRP A CA 1
ATOM 998 C C . TRP A 1 123 ? -11.500 -1.863 12.869 1.00 89.00 123 TRP A C 1
ATOM 1000 O O . TRP A 1 123 ? -11.619 -1.132 13.852 1.00 89.00 123 TRP A O 1
ATOM 1010 N N . ALA A 1 124 ? -11.704 -1.405 11.632 1.00 82.38 124 ALA A N 1
ATOM 1011 C CA . ALA A 1 124 ? -12.067 -0.016 11.359 1.00 82.38 124 ALA A CA 1
ATOM 1012 C C . ALA A 1 124 ? -13.400 0.376 12.024 1.00 82.38 124 ALA A C 1
ATOM 1014 O O . ALA A 1 124 ? -13.551 1.497 12.518 1.00 82.38 124 ALA A O 1
ATOM 1015 N N . LYS A 1 125 ? -14.365 -0.551 12.083 1.00 85.94 125 LYS A N 1
ATOM 1016 C CA . LYS A 1 125 ? -15.628 -0.363 12.815 1.00 85.94 125 LYS A CA 1
ATOM 1017 C C . LYS A 1 125 ? -15.405 -0.295 14.329 1.00 85.94 125 LYS A C 1
ATOM 1019 O O . LYS A 1 125 ? -15.966 0.594 14.965 1.00 85.94 125 LYS A O 1
ATOM 1024 N N . ILE A 1 126 ? -14.555 -1.158 14.894 1.00 87.81 126 ILE A N 1
ATOM 1025 C CA . ILE A 1 126 ? -14.166 -1.100 16.315 1.00 87.81 126 ILE A CA 1
ATOM 1026 C C . ILE A 1 126 ? -13.571 0.272 16.655 1.00 87.81 126 ILE A C 1
ATOM 1028 O O . ILE A 1 126 ? -14.011 0.915 17.605 1.00 87.81 126 ILE A O 1
ATOM 1032 N N . GLU A 1 127 ? -12.603 0.750 15.868 1.00 84.12 127 GLU A N 1
ATOM 1033 C CA . GLU A 1 127 ? -11.961 2.053 16.093 1.00 84.12 127 GLU A CA 1
ATOM 1034 C C . GLU A 1 127 ? -12.955 3.216 16.025 1.00 84.12 127 GLU A C 1
ATOM 1036 O O . GLU A 1 127 ? -12.812 4.185 16.773 1.00 84.12 127 GLU A O 1
ATOM 1041 N N . ARG A 1 128 ? -13.964 3.127 15.150 1.00 82.38 128 ARG A N 1
ATOM 1042 C CA . ARG A 1 128 ? -15.045 4.115 15.075 1.00 82.38 128 ARG A CA 1
ATOM 1043 C C . ARG A 1 128 ? -15.861 4.135 16.366 1.00 82.38 128 ARG A C 1
ATOM 1045 O O . ARG A 1 128 ? -15.962 5.183 16.986 1.00 82.38 128 ARG A O 1
ATOM 1052 N N . HIS A 1 129 ? -16.340 2.981 16.825 1.00 86.19 129 HIS A N 1
ATOM 1053 C CA . HIS A 1 129 ? -17.107 2.898 18.071 1.00 86.19 129 HIS A CA 1
ATOM 1054 C C . HIS A 1 129 ? -16.306 3.361 19.292 1.00 86.19 129 HIS A C 1
ATOM 1056 O O . HIS A 1 129 ? -16.826 4.101 20.118 1.00 86.19 129 HIS A O 1
ATOM 1062 N N . LEU A 1 130 ? -15.022 2.998 19.386 1.00 83.75 130 LEU A N 1
ATOM 1063 C CA . LEU A 1 130 ? -14.148 3.462 20.469 1.00 83.75 130 LEU A CA 1
ATOM 1064 C C . LEU A 1 130 ? -13.911 4.977 20.443 1.00 83.75 130 LEU A C 1
ATOM 1066 O O . LEU A 1 130 ? -13.673 5.571 21.492 1.00 83.75 130 LEU A O 1
ATOM 1070 N N . ARG A 1 131 ? -13.951 5.601 19.260 1.00 77.31 131 ARG A N 1
ATOM 1071 C CA . ARG A 1 131 ? -13.844 7.058 19.103 1.00 77.31 131 ARG A CA 1
ATOM 1072 C C . ARG A 1 131 ? -15.108 7.780 19.560 1.00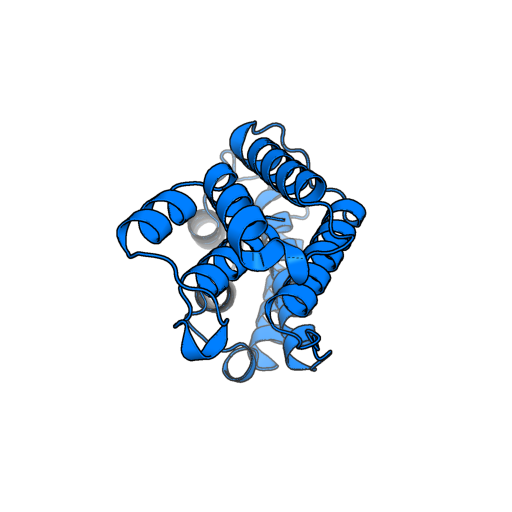 77.31 131 ARG A C 1
ATOM 1074 O O . ARG A 1 131 ? -14.998 8.893 20.063 1.00 77.31 131 ARG A O 1
ATOM 1081 N N . ASP A 1 132 ? -16.263 7.153 19.377 1.00 79.94 132 ASP A N 1
ATOM 1082 C CA . ASP A 1 132 ? -17.570 7.741 19.670 1.00 79.94 132 ASP A CA 1
ATOM 1083 C C . ASP A 1 132 ? -17.990 7.557 21.142 1.00 79.94 132 ASP A C 1
ATOM 1085 O O . ASP A 1 132 ? -19.070 7.990 21.534 1.00 79.94 132 ASP A O 1
ATOM 1089 N N . VAL A 1 133 ? -17.134 6.961 21.984 1.00 79.56 133 VAL A N 1
ATOM 1090 C CA . VAL A 1 133 ? -17.390 6.830 23.425 1.00 79.56 133 VAL A CA 1
ATOM 1091 C C . VAL A 1 133 ? -17.421 8.227 24.086 1.00 79.56 133 VAL A C 1
ATOM 1093 O O . VAL A 1 133 ? -16.390 8.909 24.117 1.00 79.56 133 VAL A O 1
ATOM 1096 N N . PRO A 1 134 ? -18.556 8.648 24.686 1.00 64.62 134 PRO A N 1
ATOM 1097 C CA . PRO A 1 134 ? -18.768 10.027 25.153 1.00 64.62 134 PRO A CA 1
ATOM 1098 C C . PRO A 1 134 ? -17.797 10.520 26.239 1.00 64.62 134 PRO A C 1
ATOM 1100 O O . PRO A 1 134 ? -17.562 11.715 26.376 1.00 64.62 134 PRO A O 1
ATOM 1103 N N . GLU A 1 135 ? -17.217 9.610 27.024 1.00 61.69 135 GLU A N 1
ATOM 1104 C CA . GLU A 1 135 ? -16.409 9.933 28.213 1.00 61.69 135 GLU A CA 1
ATOM 1105 C C . GLU A 1 135 ? -14.910 10.133 27.944 1.00 61.69 135 GLU A C 1
ATOM 1107 O O . GLU A 1 135 ? -14.109 10.328 28.872 1.00 61.69 135 GLU A O 1
ATOM 1112 N N . THR A 1 136 ? -14.480 10.089 26.684 1.00 56.97 136 THR A N 1
ATOM 1113 C CA . THR A 1 136 ? -13.118 10.484 26.317 1.00 56.97 136 THR A CA 1
ATOM 1114 C C . THR A 1 136 ? -13.093 11.948 25.885 1.00 56.97 136 THR A C 1
ATOM 1116 O O . THR A 1 136 ? -13.096 12.254 24.700 1.00 56.97 136 THR A O 1
ATOM 1119 N N . GLU A 1 137 ? -13.001 12.870 26.853 1.00 47.88 137 GLU A N 1
ATOM 1120 C CA . GLU A 1 137 ? -12.845 14.325 26.618 1.00 47.88 137 GLU A CA 1
ATOM 1121 C C . GLU A 1 137 ? -11.610 14.692 25.761 1.00 47.88 137 GLU A C 1
ATOM 1123 O O . GLU A 1 137 ? -11.473 15.819 25.288 1.00 47.88 137 GLU A O 1
ATOM 1128 N N . ARG A 1 138 ? -10.689 13.744 25.535 1.00 54.66 138 ARG A N 1
ATOM 1129 C CA . ARG A 1 138 ? -9.554 13.871 24.613 1.00 54.66 138 ARG A CA 1
ATOM 1130 C C . ARG A 1 138 ? -9.413 12.604 23.774 1.00 54.66 138 ARG A C 1
ATOM 1132 O O . ARG A 1 138 ? -9.500 11.497 24.299 1.00 54.66 138 ARG A O 1
ATOM 1139 N N . ARG A 1 139 ? -9.123 12.771 22.477 1.00 59.81 139 ARG A N 1
ATOM 1140 C CA . ARG A 1 139 ? -8.765 11.669 21.568 1.00 59.81 139 ARG A CA 1
ATOM 1141 C C . ARG A 1 139 ? -7.452 11.041 22.035 1.00 59.81 139 ARG A C 1
ATOM 1143 O O . ARG A 1 139 ? -6.384 11.613 21.828 1.00 59.81 139 ARG A O 1
ATOM 1150 N N . PHE A 1 140 ? -7.532 9.883 22.680 1.00 64.12 140 PHE A N 1
ATOM 1151 C CA . PHE A 1 140 ? -6.365 9.105 23.080 1.00 64.12 140 PHE A CA 1
ATOM 1152 C C . PHE A 1 140 ? -6.098 7.959 22.092 1.00 64.12 140 PHE A C 1
ATOM 1154 O O . PHE A 1 140 ? -7.018 7.513 21.405 1.00 64.12 140 PHE A O 1
ATOM 1161 N N . PRO A 1 141 ? -4.851 7.455 22.020 1.00 71.81 141 PRO A N 1
ATOM 1162 C CA . PRO A 1 141 ? -4.560 6.202 21.330 1.00 71.81 141 PRO A CA 1
ATOM 1163 C C . PRO A 1 141 ? -5.428 5.057 21.870 1.00 71.81 141 PRO A C 1
ATOM 1165 O O . PRO A 1 141 ? -5.664 4.991 23.079 1.00 71.81 141 PRO A O 1
ATOM 1168 N N . THR A 1 142 ? -5.824 4.122 21.000 1.00 75.62 142 THR A N 1
ATOM 1169 C CA . THR A 1 142 ? -6.741 3.004 21.302 1.00 75.62 142 THR A CA 1
ATOM 1170 C C . THR A 1 142 ? -6.401 2.278 22.605 1.00 75.62 142 THR A C 1
ATOM 1172 O O . THR A 1 142 ? -7.277 2.036 23.427 1.00 75.62 142 THR A O 1
ATOM 1175 N N . THR A 1 143 ? -5.120 2.004 22.858 1.00 79.94 143 THR A N 1
ATOM 1176 C CA . THR A 1 143 ? -4.647 1.335 24.084 1.00 79.94 143 THR A CA 1
ATOM 1177 C C . THR A 1 143 ? -5.016 2.089 25.358 1.00 79.94 143 THR A C 1
ATOM 1179 O O . THR A 1 143 ? -5.463 1.491 26.333 1.00 79.94 143 THR A O 1
ATOM 1182 N N . ARG A 1 144 ? -4.867 3.416 25.358 1.00 80.31 144 ARG A N 1
ATOM 1183 C CA . ARG A 1 144 ? -5.169 4.241 26.530 1.00 80.31 144 ARG A CA 1
ATOM 1184 C C . ARG A 1 144 ? -6.677 4.359 26.750 1.00 80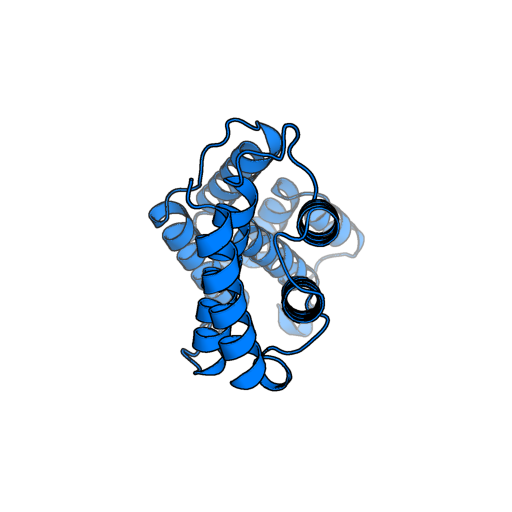.31 144 ARG A C 1
ATOM 1186 O O . ARG A 1 144 ? -7.111 4.369 27.898 1.00 80.31 144 ARG A O 1
ATOM 1193 N N . 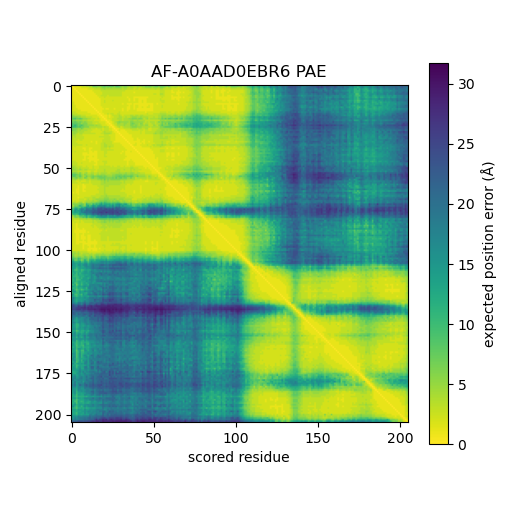THR A 1 145 ? -7.462 4.387 25.672 1.00 83.19 145 THR A N 1
ATOM 1194 C CA . THR A 1 145 ? -8.928 4.309 25.743 1.00 83.19 145 THR A CA 1
ATOM 1195 C C . THR A 1 145 ? -9.375 2.996 26.383 1.00 83.19 145 THR A C 1
ATOM 1197 O O . THR A 1 145 ? -10.176 3.017 27.311 1.00 83.19 145 THR A O 1
ATOM 1200 N N . LEU A 1 146 ? -8.803 1.863 25.966 1.00 85.75 146 LEU A N 1
ATOM 1201 C CA . LEU A 1 146 ? -9.133 0.547 26.522 1.00 85.75 146 LEU A CA 1
ATOM 1202 C C . LEU A 1 146 ? -8.766 0.420 28.005 1.00 85.75 146 LEU A C 1
ATOM 1204 O O . LEU A 1 146 ? -9.574 -0.073 28.786 1.00 85.75 146 LEU A O 1
ATOM 1208 N N . MET A 1 147 ? -7.590 0.911 28.411 1.00 86.38 147 MET A N 1
ATOM 1209 C CA . MET A 1 147 ? -7.185 0.920 29.824 1.00 86.38 147 MET A CA 1
ATOM 1210 C C . MET A 1 147 ? -8.146 1.738 30.689 1.00 86.38 147 MET A C 1
ATOM 1212 O O . MET A 1 147 ? -8.493 1.315 31.788 1.00 86.38 147 MET A O 1
ATOM 1216 N N . LYS A 1 148 ? -8.600 2.895 30.189 1.00 86.19 148 LYS A N 1
ATOM 1217 C CA . LYS A 1 148 ? -9.583 3.725 30.891 1.00 86.19 148 LYS A CA 1
ATOM 1218 C C . LYS A 1 148 ? -10.929 3.005 31.012 1.00 86.19 148 LYS A C 1
ATOM 1220 O O . LYS A 1 148 ? -11.441 2.879 32.113 1.00 86.19 148 LYS A O 1
ATOM 1225 N N . LEU A 1 149 ? -11.453 2.464 29.911 1.00 87.56 149 LEU A N 1
ATOM 1226 C CA . LEU A 1 149 ? -12.713 1.710 29.904 1.00 87.56 149 LEU A CA 1
ATOM 1227 C C . LEU A 1 149 ? -12.701 0.532 30.883 1.00 87.56 149 LEU A C 1
ATOM 1229 O O . LEU A 1 149 ? -13.718 0.228 31.502 1.00 87.56 149 LEU A O 1
ATOM 1233 N N . GLN A 1 150 ? -11.554 -0.131 31.020 1.00 89.75 150 GLN A N 1
ATOM 1234 C CA . GLN A 1 150 ? -11.375 -1.207 31.981 1.00 89.75 150 GLN A CA 1
ATOM 1235 C C . GLN A 1 150 ? -11.346 -0.689 33.425 1.00 89.75 150 GLN A C 1
ATOM 1237 O O . GLN A 1 150 ? -12.014 -1.255 34.287 1.00 89.75 150 GLN A O 1
ATOM 1242 N N . ALA A 1 151 ? -10.589 0.380 33.692 1.00 87.50 151 ALA A N 1
ATOM 1243 C CA . ALA A 1 151 ? -10.513 1.000 35.015 1.00 87.50 151 ALA A CA 1
ATOM 1244 C C . ALA A 1 151 ? -11.879 1.530 35.485 1.00 87.50 151 ALA A C 1
ATOM 1246 O O . ALA A 1 151 ? -12.218 1.395 36.657 1.00 87.50 151 ALA A O 1
ATOM 1247 N N . ASP A 1 152 ? -12.679 2.047 34.551 1.00 87.44 152 ASP A N 1
ATOM 1248 C CA . ASP A 1 152 ? -14.039 2.539 34.782 1.00 87.44 152 ASP A CA 1
ATOM 1249 C C . ASP A 1 152 ? -15.078 1.393 34.857 1.00 87.44 152 ASP A C 1
ATOM 1251 O O . ASP A 1 152 ? -16.273 1.638 35.012 1.00 87.44 152 ASP A O 1
ATOM 1255 N N . GLY A 1 153 ? -14.651 0.129 34.727 1.00 87.88 153 GLY A N 1
ATOM 1256 C CA . GLY A 1 153 ? -15.512 -1.055 34.827 1.00 87.88 153 GLY A CA 1
ATOM 1257 C C . GLY A 1 153 ? -16.468 -1.267 33.647 1.00 87.88 153 GLY A C 1
ATOM 1258 O O . GLY A 1 153 ? -17.343 -2.129 33.715 1.00 87.88 153 GLY A O 1
ATOM 1259 N N . LYS A 1 154 ? -16.312 -0.512 32.552 1.00 88.69 154 LYS A N 1
ATOM 1260 C CA . LYS A 1 154 ? -17.166 -0.596 31.351 1.00 88.69 154 LYS A CA 1
ATOM 1261 C C . LYS A 1 154 ? -16.892 -1.822 30.492 1.00 88.69 154 LYS A C 1
ATOM 1263 O O . LYS A 1 154 ? -17.754 -2.258 29.723 1.00 88.69 154 LYS A O 1
ATOM 1268 N N . ILE A 1 155 ? -15.685 -2.359 30.617 1.00 91.88 155 ILE A N 1
ATOM 1269 C CA . ILE A 1 155 ? -15.285 -3.638 30.045 1.00 91.88 155 ILE A CA 1
ATOM 1270 C C . ILE A 1 155 ? -14.607 -4.483 31.121 1.00 91.88 155 ILE A C 1
ATOM 1272 O O . ILE A 1 155 ? -13.868 -3.987 31.971 1.00 91.88 155 ILE A O 1
ATOM 1276 N N . SER A 1 156 ? -14.861 -5.780 31.075 1.00 93.06 156 SER A N 1
ATOM 1277 C CA . SER A 1 156 ? -14.238 -6.779 31.935 1.00 93.06 156 SER A CA 1
ATOM 1278 C C . SER A 1 156 ? -12.774 -7.034 31.555 1.00 93.06 156 SER A C 1
ATOM 1280 O O . SER A 1 156 ? -12.326 -6.730 30.449 1.00 93.06 156 SER A O 1
ATOM 1282 N N . GLN A 1 157 ? -12.017 -7.667 32.459 1.00 91.19 157 GLN A N 1
ATOM 1283 C CA . GLN A 1 157 ? -10.641 -8.107 32.186 1.00 91.19 157 GLN A CA 1
ATOM 1284 C C . GLN A 1 157 ? -10.556 -9.047 30.972 1.00 91.19 157 GLN A C 1
ATOM 1286 O O . GLN A 1 157 ? -9.581 -8.996 30.222 1.00 91.19 157 GLN A O 1
ATOM 1291 N N . SER A 1 158 ? -11.563 -9.905 30.772 1.00 91.44 158 SER A N 1
ATOM 1292 C CA . SER A 1 158 ? -11.610 -10.825 29.634 1.00 91.44 158 SER A CA 1
ATOM 1293 C C . SER A 1 158 ? -11.884 -10.090 28.321 1.00 91.44 158 SER A C 1
ATOM 1295 O O . SER A 1 158 ? -11.233 -10.384 27.322 1.00 91.44 158 SER A O 1
ATOM 1297 N N . GLU A 1 159 ? -12.783 -9.103 28.315 1.00 92.25 159 GLU A N 1
ATOM 1298 C CA . GLU A 1 159 ? -13.017 -8.240 27.150 1.00 92.25 159 GLU A CA 1
ATOM 1299 C C . GLU A 1 159 ? -11.758 -7.430 26.812 1.00 92.25 159 GLU A C 1
ATOM 1301 O O . GLU A 1 159 ? -11.330 -7.432 25.660 1.00 92.25 159 GLU A O 1
ATOM 1306 N N . PHE A 1 160 ? -11.100 -6.821 27.806 1.00 91.69 160 PHE A N 1
ATOM 1307 C CA . PHE A 1 160 ? -9.838 -6.099 27.607 1.00 91.69 160 PHE A CA 1
ATOM 1308 C C . PHE A 1 160 ? -8.749 -6.988 26.985 1.00 91.69 160 PHE A C 1
ATOM 1310 O O . PHE A 1 160 ? -8.096 -6.586 26.022 1.00 91.69 160 PHE A O 1
ATOM 1317 N N . ALA A 1 161 ? -8.585 -8.219 27.482 1.00 92.06 161 ALA A N 1
ATOM 1318 C CA . ALA A 1 161 ? -7.620 -9.169 26.930 1.00 92.06 161 ALA A CA 1
ATOM 1319 C C . ALA A 1 161 ? -7.911 -9.509 25.456 1.00 92.06 161 ALA A C 1
ATOM 1321 O O . ALA A 1 161 ? -6.980 -9.571 24.652 1.00 92.06 161 ALA A O 1
ATOM 1322 N N . LYS A 1 162 ? -9.189 -9.663 25.080 1.00 92.12 162 LYS A N 1
ATOM 1323 C CA . LYS A 1 162 ? -9.595 -9.886 23.681 1.00 92.12 162 LYS A CA 1
ATOM 1324 C C . LYS A 1 162 ? -9.297 -8.676 22.795 1.00 92.12 162 LYS A C 1
ATOM 1326 O O . LYS A 1 162 ? -8.778 -8.845 21.694 1.00 92.12 162 LYS A O 1
ATOM 1331 N N . PHE A 1 163 ? -9.563 -7.457 23.270 1.00 92.31 163 PHE A N 1
ATOM 1332 C CA . PHE A 1 163 ? -9.192 -6.235 22.547 1.00 92.31 163 PHE A CA 1
ATOM 1333 C C . PHE A 1 163 ? -7.680 -6.163 22.290 1.00 92.31 163 PHE A C 1
ATOM 1335 O O . PHE A 1 163 ? -7.266 -5.856 21.172 1.00 92.31 163 PHE A O 1
ATOM 1342 N N . GLU A 1 164 ? -6.855 -6.457 23.299 1.00 91.81 164 GLU A N 1
ATOM 1343 C CA . GLU A 1 164 ? -5.395 -6.468 23.156 1.00 91.81 164 GLU A CA 1
ATOM 1344 C C . GLU A 1 164 ? -4.916 -7.549 22.183 1.00 91.81 164 GLU A C 1
ATOM 1346 O O . GLU A 1 164 ? -4.044 -7.283 21.356 1.00 91.81 164 GLU A O 1
ATOM 1351 N N . GLU A 1 165 ? -5.503 -8.745 22.225 1.00 92.00 165 GLU A N 1
ATOM 1352 C CA . GLU A 1 165 ? -5.194 -9.816 21.276 1.00 92.00 165 GLU A CA 1
ATOM 1353 C C . GLU A 1 165 ? -5.463 -9.380 19.828 1.00 92.00 165 GLU A C 1
ATOM 1355 O O . GLU A 1 165 ? -4.563 -9.440 18.984 1.00 92.00 165 GLU A O 1
ATOM 1360 N N . VAL A 1 166 ? -6.666 -8.870 19.550 1.00 92.12 166 VAL A N 1
ATOM 1361 C CA . VAL A 1 166 ? -7.063 -8.397 18.213 1.00 92.12 166 VAL A CA 1
ATOM 1362 C C . VAL A 1 166 ? -6.180 -7.227 17.762 1.00 92.12 166 VAL A C 1
ATOM 1364 O O . VAL A 1 166 ? -5.707 -7.211 16.623 1.00 92.12 166 VAL A O 1
ATOM 1367 N N . ARG A 1 167 ? -5.880 -6.276 18.658 1.00 90.25 167 ARG A N 1
ATOM 1368 C CA . ARG A 1 167 ? -4.993 -5.133 18.379 1.00 90.25 167 ARG A CA 1
ATOM 1369 C C . ARG A 1 167 ? -3.578 -5.582 18.019 1.00 90.25 167 ARG A C 1
ATOM 1371 O O . ARG A 1 167 ? -2.989 -5.056 17.075 1.00 90.25 167 ARG A O 1
ATOM 1378 N N . ASN A 1 168 ? -3.029 -6.546 18.754 1.00 89.19 168 ASN A N 1
ATOM 1379 C CA . ASN A 1 168 ? -1.687 -7.067 18.509 1.00 89.19 168 ASN A CA 1
ATOM 1380 C C . ASN A 1 168 ? -1.600 -7.774 17.156 1.00 89.19 168 ASN A C 1
ATOM 1382 O O . ASN A 1 168 ? -0.644 -7.542 16.417 1.00 89.19 168 ASN A O 1
ATOM 1386 N N . VAL A 1 169 ? -2.610 -8.572 16.799 1.00 88.69 169 VAL A N 1
ATOM 1387 C CA . VAL A 1 169 ? -2.689 -9.188 15.467 1.00 88.69 169 VAL A CA 1
ATOM 1388 C C . VAL A 1 169 ? -2.781 -8.119 14.380 1.00 88.69 169 VAL A C 1
ATOM 1390 O O . VAL A 1 169 ? -2.014 -8.168 13.423 1.00 88.69 169 VAL A O 1
ATOM 1393 N N . ARG A 1 170 ? -3.638 -7.104 14.548 1.00 86.06 170 ARG A N 1
ATOM 1394 C CA . ARG A 1 170 ? -3.747 -5.982 13.603 1.00 86.06 170 ARG A CA 1
ATOM 1395 C C . ARG A 1 170 ? -2.415 -5.276 13.392 1.00 86.06 170 ARG A C 1
ATOM 1397 O O . ARG A 1 170 ? -2.057 -5.009 12.252 1.00 86.06 170 ARG A O 1
ATOM 1404 N N . ASN A 1 171 ? -1.684 -4.967 14.460 1.00 83.50 171 ASN A N 1
ATOM 1405 C CA . ASN A 1 171 ? -0.394 -4.287 14.345 1.00 83.50 171 ASN A CA 1
ATOM 1406 C C . ASN A 1 171 ? 0.612 -5.132 13.566 1.00 83.50 171 ASN A C 1
ATOM 1408 O O . ASN A 1 171 ? 1.172 -4.650 12.586 1.00 83.50 171 ASN A O 1
ATOM 1412 N N . LYS A 1 172 ? 0.778 -6.401 13.944 1.00 82.75 172 LYS A N 1
ATOM 1413 C CA . LYS A 1 172 ? 1.695 -7.310 13.252 1.00 82.75 172 LYS A CA 1
ATOM 1414 C C . LYS A 1 172 ? 1.320 -7.493 11.776 1.00 82.75 172 LYS A C 1
ATOM 1416 O O . LYS A 1 172 ? 2.203 -7.475 10.927 1.00 82.75 172 LYS A O 1
ATOM 1421 N N . LEU A 1 173 ? 0.024 -7.608 11.460 1.00 79.50 173 LEU A N 1
ATOM 1422 C CA . LEU A 1 173 ? -0.472 -7.713 10.080 1.00 79.50 173 LEU A CA 1
ATOM 1423 C C . LEU A 1 173 ? -0.174 -6.450 9.264 1.00 79.50 173 LEU A C 1
ATOM 1425 O O . LEU A 1 173 ? 0.365 -6.542 8.168 1.00 79.50 173 LEU A O 1
ATOM 1429 N N . VAL A 1 174 ? -0.499 -5.268 9.795 1.00 72.81 174 VAL A N 1
ATOM 1430 C CA . VAL A 1 174 ? -0.302 -3.984 9.095 1.00 72.81 174 VAL A CA 1
ATOM 1431 C C . VAL A 1 174 ? 1.182 -3.679 8.873 1.00 72.81 174 VAL A C 1
ATOM 1433 O O . VAL A 1 174 ? 1.531 -3.054 7.874 1.00 72.81 174 VAL A O 1
ATOM 1436 N N . HIS A 1 175 ? 2.053 -4.126 9.777 1.00 71.88 175 HIS A N 1
ATOM 1437 C CA . HIS A 1 175 ? 3.502 -3.978 9.649 1.00 71.88 175 HIS A CA 1
ATOM 1438 C C . HIS A 1 175 ? 4.174 -5.111 8.855 1.00 71.88 175 HIS A C 1
ATOM 1440 O O . HIS A 1 175 ? 5.386 -5.072 8.670 1.00 71.88 175 HIS A O 1
ATOM 1446 N N . GLY A 1 176 ? 3.409 -6.091 8.354 1.00 72.25 176 GLY A N 1
ATOM 1447 C CA . GLY A 1 176 ? 3.938 -7.203 7.559 1.00 72.25 176 GLY A CA 1
ATOM 1448 C C . GLY A 1 176 ? 4.815 -8.180 8.350 1.00 72.25 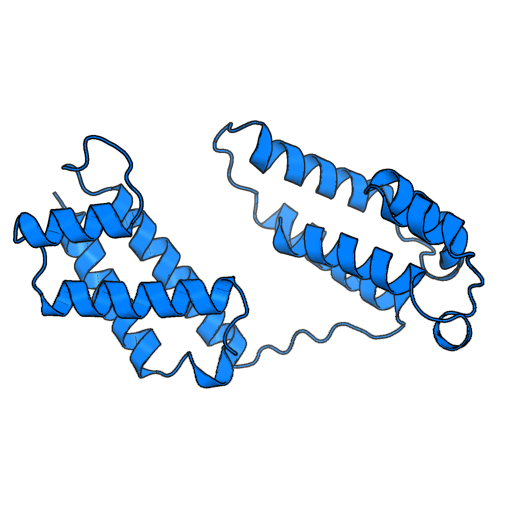176 GLY A C 1
ATOM 1449 O O . GLY A 1 176 ? 5.600 -8.910 7.758 1.00 72.25 176 GLY A O 1
ATOM 1450 N N . GLU A 1 177 ? 4.705 -8.198 9.680 1.00 73.12 177 GLU A N 1
ATOM 1451 C CA . GLU A 1 177 ? 5.494 -9.077 10.560 1.00 73.12 177 GLU A CA 1
ATOM 1452 C C . GLU A 1 177 ? 4.969 -10.519 10.590 1.00 73.12 177 GLU A C 1
ATOM 1454 O O . GLU A 1 177 ? 5.637 -11.420 11.095 1.00 73.12 177 GLU A O 1
ATOM 1459 N N . ILE A 1 178 ? 3.748 -10.733 10.101 1.00 76.19 178 ILE A N 1
ATOM 1460 C CA . ILE A 1 178 ? 3.071 -12.029 10.079 1.00 76.19 178 ILE A CA 1
ATOM 1461 C C . ILE A 1 178 ? 2.323 -12.211 8.764 1.00 76.19 178 ILE A C 1
ATOM 1463 O O . ILE A 1 178 ? 1.746 -11.265 8.224 1.00 76.19 178 ILE A O 1
ATOM 1467 N N . GLU A 1 179 ? 2.282 -13.449 8.282 1.00 72.75 179 GLU A N 1
ATOM 1468 C CA . GLU A 1 179 ? 1.493 -13.782 7.104 1.00 72.75 179 GLU A CA 1
ATOM 1469 C C . GLU A 1 179 ? 0.005 -13.940 7.471 1.00 72.75 179 GLU A C 1
ATOM 1471 O O . GLU A 1 179 ? -0.327 -14.621 8.455 1.00 72.75 179 GLU A O 1
ATOM 1476 N N . PRO A 1 180 ? -0.918 -13.340 6.692 1.00 65.81 180 PRO A N 1
ATOM 1477 C CA . PRO A 1 180 ? -2.358 -13.436 6.936 1.00 65.81 180 PRO A CA 1
ATOM 1478 C C . PRO A 1 180 ? -2.859 -14.880 7.019 1.00 65.81 180 PRO A C 1
ATOM 1480 O O . PRO A 1 180 ? -3.738 -15.187 7.818 1.00 65.81 180 PRO A O 1
ATOM 1483 N N . GLU A 1 181 ? -2.260 -15.767 6.231 1.00 64.88 181 GLU A N 1
ATOM 1484 C CA . GLU A 1 181 ? -2.681 -17.157 6.026 1.00 64.88 181 GLU A CA 1
ATOM 1485 C C . GLU A 1 181 ? -2.520 -18.009 7.286 1.00 64.88 181 GLU A C 1
ATOM 1487 O O . GLU A 1 181 ? -3.353 -18.860 7.591 1.00 64.88 181 GLU A O 1
ATOM 1492 N N . THR A 1 182 ? -1.464 -17.739 8.053 1.00 67.56 182 THR A N 1
ATOM 1493 C CA . THR A 1 182 ? -1.158 -18.457 9.293 1.00 67.56 182 THR A CA 1
ATOM 1494 C C . THR A 1 182 ? -1.792 -17.799 10.514 1.00 67.56 182 THR A C 1
ATOM 1496 O O . THR A 1 182 ? -2.016 -18.470 11.523 1.00 67.56 182 THR A O 1
ATOM 1499 N N . THR A 1 183 ? -2.124 -16.503 10.437 1.00 70.50 183 THR A N 1
ATOM 1500 C CA . THR A 1 183 ? -2.541 -15.732 11.619 1.00 70.50 183 THR A CA 1
ATOM 1501 C C . THR A 1 183 ? -4.036 -15.415 11.677 1.00 70.50 183 THR A C 1
ATOM 1503 O O . THR A 1 183 ? -4.617 -15.413 12.767 1.00 70.50 183 THR A O 1
ATOM 1506 N N . LEU A 1 184 ? -4.706 -15.210 10.537 1.00 78.62 184 LEU A N 1
ATOM 1507 C CA . LEU A 1 184 ? -6.154 -14.965 10.469 1.00 78.62 184 LEU A CA 1
ATOM 1508 C C . LEU A 1 184 ? -6.952 -16.272 10.526 1.00 78.62 184 LEU A C 1
ATOM 1510 O O . LEU A 1 184 ? -7.718 -16.627 9.628 1.00 78.62 184 LEU A O 1
ATOM 1514 N N . SER A 1 185 ? -6.777 -16.994 11.629 1.00 81.56 185 SER A N 1
ATOM 1515 C CA . SER A 1 185 ? -7.634 -18.128 11.966 1.00 81.56 185 SER A CA 1
ATOM 1516 C C . SER A 1 185 ? -9.075 -17.670 12.212 1.00 81.56 185 SER A C 1
ATOM 1518 O O . SER A 1 185 ? -9.314 -16.544 12.662 1.00 81.56 185 SER A O 1
ATOM 1520 N N . SER A 1 186 ? -10.043 -18.571 12.016 1.00 82.31 186 SER A N 1
ATOM 1521 C CA . SER A 1 186 ? -11.454 -18.312 12.340 1.00 82.31 186 SER A CA 1
ATOM 1522 C C . SER A 1 186 ? -11.638 -17.818 13.780 1.00 82.31 186 SER A C 1
ATOM 1524 O O . SER A 1 186 ? -12.505 -16.993 14.038 1.00 82.31 186 SER A O 1
ATOM 1526 N N . ARG A 1 187 ? -10.769 -18.251 14.707 1.00 89.06 187 ARG A N 1
ATOM 1527 C CA . ARG A 1 187 ? -10.753 -17.795 16.103 1.00 89.06 187 ARG A CA 1
ATOM 1528 C C . ARG A 1 187 ? -10.489 -16.293 16.232 1.00 89.06 187 ARG A C 1
ATOM 1530 O O . ARG A 1 187 ? -11.147 -15.639 17.029 1.00 89.06 187 ARG A O 1
ATOM 1537 N N . ILE A 1 188 ? -9.530 -15.751 15.480 1.00 89.50 188 ILE A N 1
ATOM 1538 C CA . ILE A 1 188 ? -9.183 -14.322 15.539 1.00 89.50 188 ILE A CA 1
ATOM 1539 C C . ILE A 1 188 ? -10.272 -13.465 14.897 1.00 89.50 188 ILE A C 1
ATOM 1541 O O . ILE A 1 188 ? -10.597 -12.402 15.419 1.00 89.50 188 ILE A O 1
ATOM 1545 N N . ILE A 1 189 ? -10.859 -13.935 13.794 1.00 88.19 189 ILE A N 1
ATOM 1546 C CA . ILE A 1 189 ? -11.991 -13.257 13.151 1.00 88.19 189 ILE A CA 1
ATOM 1547 C C . ILE A 1 189 ? -13.189 -13.212 14.103 1.00 88.19 189 ILE A C 1
ATOM 1549 O O . ILE A 1 189 ? -13.797 -12.157 14.269 1.00 88.19 189 ILE A O 1
ATOM 1553 N N . GLU A 1 190 ? -13.493 -14.321 14.777 1.00 90.44 190 GLU A N 1
ATOM 1554 C CA . GLU A 1 190 ? -14.581 -14.364 15.754 1.00 90.44 190 GLU A CA 1
ATOM 1555 C C . GLU A 1 190 ? -14.292 -13.469 16.963 1.00 90.44 190 GLU A C 1
ATOM 1557 O O . GLU A 1 190 ? -15.140 -12.671 17.354 1.00 90.44 190 GLU A O 1
ATOM 1562 N N . ALA A 1 191 ? -13.062 -13.489 17.485 1.00 91.94 191 ALA A N 1
ATOM 1563 C CA . ALA A 1 191 ? -12.646 -12.574 18.545 1.00 91.94 191 ALA A CA 1
ATOM 1564 C C . ALA A 1 191 ? -12.810 -11.101 18.126 1.00 91.94 191 ALA A C 1
ATOM 1566 O O . ALA A 1 191 ? -13.282 -10.288 18.917 1.00 91.94 191 ALA A O 1
ATOM 1567 N N . ALA A 1 192 ? -12.484 -10.746 16.878 1.00 91.69 192 ALA A N 1
ATOM 1568 C CA . ALA A 1 192 ? -12.702 -9.398 16.358 1.00 91.69 192 ALA A CA 1
ATOM 1569 C C . ALA A 1 192 ? -14.197 -9.035 16.288 1.00 91.69 192 ALA A C 1
ATOM 1571 O O . ALA A 1 192 ? -14.568 -7.913 16.632 1.00 91.69 192 ALA A O 1
ATOM 1572 N N . LYS A 1 193 ? -15.070 -9.973 15.906 1.00 93.25 193 LYS A N 1
ATOM 1573 C CA . LYS A 1 193 ? -16.530 -9.768 15.895 1.00 93.25 193 LYS A CA 1
ATOM 1574 C C . LYS A 1 193 ? -17.096 -9.580 17.299 1.00 93.25 193 LYS A C 1
ATOM 1576 O O . LYS A 1 193 ? -17.874 -8.654 17.523 1.00 93.25 193 LYS A O 1
ATOM 1581 N N . GLU A 1 194 ? -16.674 -10.396 18.258 1.00 93.81 194 GLU A N 1
ATOM 1582 C CA . GLU A 1 194 ? -17.061 -10.243 19.664 1.00 93.81 194 GLU A CA 1
ATOM 1583 C C . GLU A 1 194 ? -16.629 -8.878 20.211 1.00 93.81 194 GLU A C 1
ATOM 1585 O O . GLU A 1 194 ? -17.415 -8.165 20.836 1.00 93.81 194 GLU A O 1
ATOM 1590 N N . VAL A 1 195 ? -15.388 -8.481 19.927 1.00 93.81 195 VAL A N 1
ATOM 1591 C CA . VAL A 1 195 ? -14.838 -7.181 20.316 1.00 93.81 195 VAL A CA 1
ATOM 1592 C C . VAL A 1 195 ? -15.617 -6.028 19.671 1.00 93.81 195 VAL A C 1
ATOM 1594 O O . VAL A 1 195 ? -15.885 -5.030 20.340 1.00 93.81 195 VAL A O 1
ATOM 1597 N N . LEU A 1 196 ? -16.047 -6.162 18.412 1.00 93.62 196 LEU A N 1
ATOM 1598 C CA . LEU A 1 196 ? -16.916 -5.187 17.745 1.00 93.62 196 LEU A CA 1
ATOM 1599 C C . LEU A 1 196 ? -18.266 -5.034 18.454 1.00 93.62 196 LEU A C 1
ATOM 1601 O O . LEU A 1 196 ? -18.716 -3.907 18.650 1.00 93.62 196 LEU A O 1
ATOM 1605 N N . ILE A 1 197 ? -18.893 -6.133 18.878 1.00 94.06 197 ILE A N 1
ATOM 1606 C CA . ILE A 1 197 ? -20.155 -6.092 19.634 1.00 94.06 197 ILE A CA 1
ATOM 1607 C C . ILE A 1 197 ? -19.963 -5.335 20.952 1.00 94.06 197 ILE A C 1
ATOM 1609 O O . ILE A 1 197 ? -20.780 -4.483 21.306 1.00 94.06 197 ILE A O 1
ATOM 1613 N N . VAL A 1 198 ? -18.862 -5.599 21.663 1.00 92.25 198 VAL A N 1
ATOM 1614 C CA . VAL A 1 198 ? -18.529 -4.888 22.905 1.00 92.25 198 VAL A CA 1
ATOM 1615 C C . VAL A 1 198 ? -18.294 -3.403 22.635 1.00 92.25 198 VAL A C 1
ATOM 1617 O O . VAL A 1 198 ? -18.840 -2.572 23.356 1.00 92.25 198 VAL A O 1
ATOM 1620 N N . ALA A 1 199 ? -17.538 -3.059 21.587 1.00 88.56 199 ALA A N 1
ATOM 1621 C CA 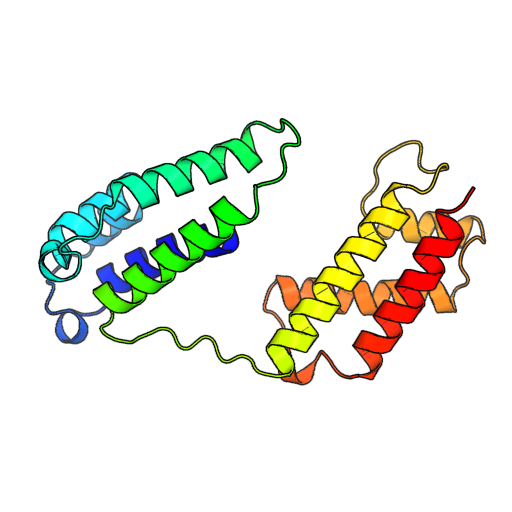. ALA A 1 199 ? -17.281 -1.676 21.190 1.00 88.56 199 ALA A CA 1
ATOM 1622 C C . ALA A 1 199 ? -18.585 -0.929 20.856 1.00 88.56 199 AL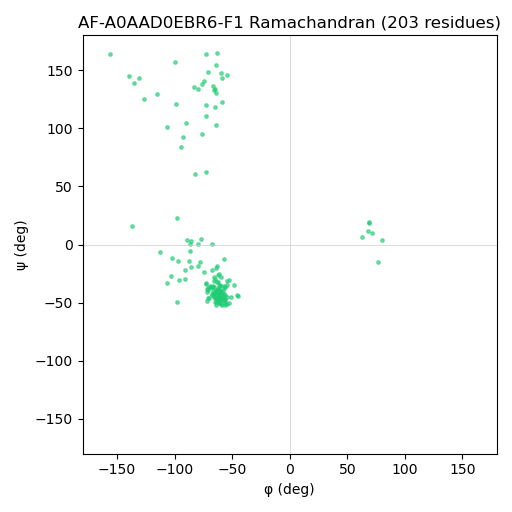A A C 1
ATOM 1624 O O . ALA A 1 199 ? -18.795 0.189 21.322 1.00 88.56 199 ALA A O 1
ATOM 1625 N N . ALA A 1 200 ? -19.496 -1.566 20.118 1.00 90.56 200 ALA A N 1
ATOM 1626 C CA . ALA A 1 200 ? -20.808 -1.005 19.823 1.00 90.56 200 ALA A CA 1
ATOM 1627 C C . ALA A 1 200 ? -21.616 -0.761 21.109 1.00 90.56 200 ALA A C 1
ATOM 1629 O O . ALA A 1 200 ? -22.135 0.339 21.295 1.00 90.56 200 ALA A O 1
ATOM 1630 N N . ARG A 1 201 ? -21.647 -1.738 22.031 1.00 91.50 201 ARG A N 1
ATOM 1631 C CA . ARG A 1 201 ? -22.338 -1.645 23.331 1.00 91.50 201 ARG A CA 1
ATOM 1632 C C . ARG A 1 201 ? -21.897 -0.431 24.147 1.00 91.50 201 ARG A C 1
ATOM 1634 O O . ARG A 1 201 ? -22.747 0.255 24.693 1.00 91.50 201 ARG A O 1
ATOM 1641 N N . ILE A 1 202 ? -20.593 -0.172 24.234 1.00 87.62 202 ILE A N 1
ATOM 1642 C CA . ILE A 1 202 ? -20.046 0.939 25.038 1.00 87.62 202 ILE A CA 1
ATOM 1643 C C . ILE A 1 202 ? -20.147 2.309 24.353 1.00 87.62 202 ILE A C 1
ATOM 1645 O O . ILE A 1 202 ? -20.000 3.328 25.023 1.00 87.62 202 ILE A O 1
ATOM 1649 N N . SER A 1 203 ? -20.343 2.334 23.031 1.00 82.69 203 SER A N 1
ATOM 1650 C CA . SER A 1 203 ? -20.522 3.567 22.250 1.00 82.69 203 SER A CA 1
ATOM 1651 C C . SER A 1 203 ? -21.976 4.041 22.186 1.00 82.69 203 SER A C 1
ATOM 1653 O O . SER A 1 203 ? -22.230 5.173 21.782 1.00 82.69 203 SER A O 1
ATOM 1655 N N . MET A 1 204 ? -22.930 3.180 22.556 1.00 78.94 204 MET A N 1
ATOM 1656 C CA . MET A 1 204 ? -24.335 3.561 22.664 1.00 78.94 204 MET A CA 1
ATOM 1657 C C . MET A 1 204 ? -24.559 4.373 23.954 1.00 78.94 204 MET A C 1
ATOM 1659 O O . MET A 1 204 ? -23.965 4.030 24.978 1.00 78.94 204 MET A O 1
ATOM 1663 N N . PRO A 1 205 ? -25.357 5.455 23.893 1.00 59.44 205 PRO A N 1
ATOM 1664 C CA . PRO A 1 205 ? -25.642 6.323 25.035 1.00 59.44 205 PRO A CA 1
ATOM 1665 C C . PRO A 1 205 ? -26.427 5.627 26.151 1.00 59.44 205 PRO A C 1
ATOM 1667 O O . PRO A 1 205 ? -27.222 4.708 25.844 1.00 59.44 205 PRO A O 1
#

Radius of gyration: 21.77 Å; Cα contacts (8 Å, |Δi|>4): 158; chains: 1; bounding box: 51×38×60 Å

Sequence (205 aa):
MISIDNSVELMMQTYLQLPKRVTGVSISRTERENYCRNFPSLLDGIEQHAAEKIVGFDLGHIEWFHRLRNQLYHDGNGLTVERAKVEVYAELAQRLFEALFGVALEVPDTDNMRRYGEFIDTWAKIERHLRDVPETERRFPTTRTLMKLQADGKISQSEFAKFEEVRNVRNKLVHGEIEPETTLSSRIIEAAKEVLIVAARISMP

Organism: NCBI:txid60890

Secondary structure (DSSP, 8-state):
-HHHHHHHHHHHHHHHHS-HHHH-----HHHHHHHTTSHHHHHHHHHHHHTTTSTT--HHHHHHHHHHHHHHHHS---PPPPHHHHHHHHHHHHHHHHHHHS--------HHHHHHHHHHHHHHHHHHHHHS-TT-SS---HHHHHHHHHHTTSS-HHHHHHHHHHHHHHHHHHTTSS-HHHH--HHHHHHHHHHHHHHHHHH--